Protein 4NN3 (pdb70)

Organism: Maridesulfovibrio salexigens (strain ATCC 14822 / DSM 2638 / NCIMB 8403 / VKM B-1763) (NCBI:txid526222)

CATH classification: 3.40.190.170

Radius of gyration: 18.86 Å; Cα contacts (8 Å, |Δi|>4): 611; chains: 1; bounding box: 50×40×42 Å

Solvent-accessible surface area: 12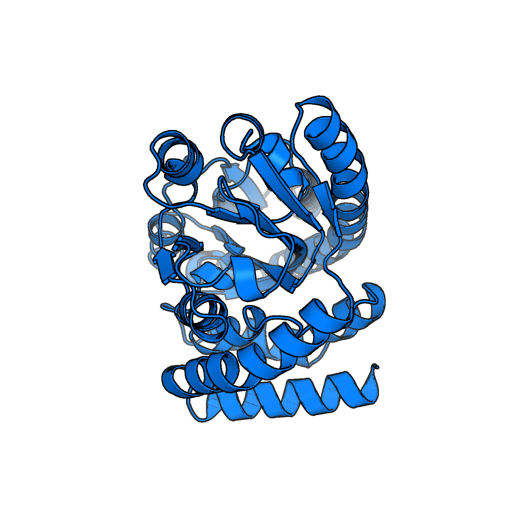920 Å² total; per-residue (Å²): 174,42,89,0,90,2,0,0,17,10,16,55,117,0,11,8,13,96,4,2,76,104,0,9,136,46,0,90,139,92,0,126,37,47,0,51,11,88,19,48,13,56,29,113,45,14,49,5,150,108,1,0,75,9,0,64,140,33,102,17,38,0,1,0,0,5,2,3,27,0,6,70,54,0,28,1,0,2,0,6,2,2,2,37,17,16,8,126,65,57,68,74,1,30,81,0,12,51,18,132,2,2,126,30,1,32,154,9,0,80,99,58,27,1,66,7,12,2,1,1,11,2,13,26,0,4,0,1,0,46,105,68,4,44,56,40,76,52,1,160,64,7,29,0,2,0,11,46,7,115,0,0,51,55,0,0,50,16,13,42,6,60,11,82,43,34,59,14,55,102,0,60,65,6,1,104,100,56,80,3,23,0,0,3,5,0,14,0,4,1,25,84,45,101,0,52,96,17,7,132,47,1,3,36,1,74,0,4,10,14,4,1,2,1,0,1,14,34,82,23,15,127,62,6,51,148,89,14,39,137,42,0,48,65,0,0,69,102,8,9,83,37,7,28,62,120,6,65,92,16,25,141,69,0,42,105,53,0,113,162,51,62,14,86,31,38,97,17,95,85,82,16,70,35,33,0,106,122,88,0,77,75,118,0,48,59,16,0,47,86,81,13,35,81,66,0,79,109,12,3,122,24,13,94,85,16,76,79,157,18,80

Nearest PDB structures (foldseek):
  4nn3-assembly1_A  TM=1.003E+00  e=1.730E-63  Maridesulfovibrio salexigens DSM 2638
  7t3e-assembly2_B  TM=8.859E-01  e=1.501E-26  Photobacterium profundum
  5ltc-assembly2_A  TM=7.907E-01  e=7.097E-27  Vibrio cholerae
  7a5c-assembly1_B  TM=8.030E-01  e=2.380E-26  Vibrio cholerae O1 biovar El Tor str. N16961
  9fvc-assembly1_A  TM=7.657E-01  e=7.964E-27  Vibrio cholerae

Foldseek 3Di:
DQEFEEEEAADCVALVNVLVVQLQVQLCVVVVNPYGYDYHYNCPVHFPVNVVVCQLVVVGFWYKAWLQQCCVLFLQSCVQFQWPLADPDVVLSVCCCVHPLVVVVQVSCPVRQKRWQHKAFQAFKWKFFQFDDQFLLRLAAFEEEDANHPLVQLLSVLSNYGYDYDTPSCVLVCLQVPVGGIYMDQLLRCQVVVVLVRTQEIEPESGGTGMITIIGRVVSLVVDDPVSNVSSSVSSVVSRVVSVVSNVVSSVVSVVVSVVSNRHYYYHDPVRNVSSNVRSNVRSLVVSCVSNPPVNVVSVVVSVVSSVVSD

Structure (mmCIF, N/CA/C/O backbone):
data_4NN3
#
_entry.id   4NN3
#
_cell.length_a   49.346
_cell.length_b   147.006
_cell.length_c   39.272
_cell.angle_alpha   90.000
_cell.angle_beta   90.000
_cell.angl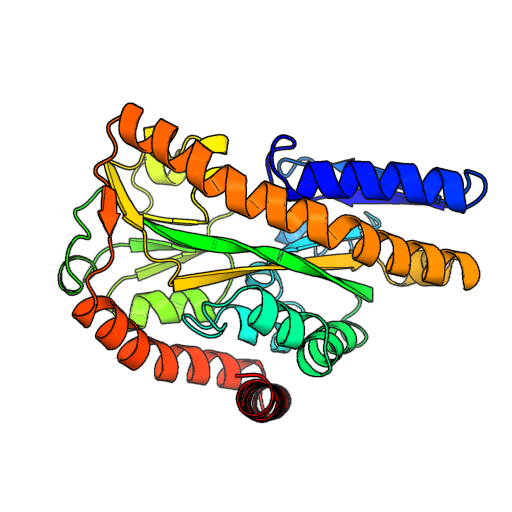e_gamma   90.000
#
_symmetry.space_group_name_H-M   'P 21 21 2'
#
loop_
_entity.id
_entity.type
_entity.pdbx_description
1 polymer 'TRAP dicarboxylate transporter, DctP subunit'
2 non-polymer 'CHLORIDE ION'
3 non-polymer 'TRIETHYLENE GLYCOL'
4 non-polymer 'OROTIC ACID'
5 water water
#
loop_
_atom_site.group_PDB
_atom_site.id
_atom_site.type_symbol
_atom_site.label_atom_id
_atom_site.label_alt_id
_atom_site.label_comp_id
_atom_site.label_asym_id
_atom_site.label_entity_id
_atom_site.label_seq_id
_atom_site.pdbx_PDB_ins_code
_atom_site.Cartn_x
_atom_site.Cartn_y
_atom_site.Cartn_z
_atom_site.occupancy
_atom_site.B_iso_or_equiv
_atom_site.auth_seq_id
_atom_site.auth_comp_id
_atom_site.auth_asym_id
_atom_site.auth_atom_id
_atom_site.pdbx_PDB_model_num
ATOM 1 N N . LYS A 1 28 ? 38.443 31.972 18.532 1.00 25.32 28 LYS A N 1
ATOM 2 C CA . LYS A 1 28 ? 39.348 30.849 18.344 1.00 19.36 28 LYS A CA 1
ATOM 3 C C . LYS A 1 28 ? 38.735 29.692 17.530 1.00 19.73 28 LYS A C 1
ATOM 4 O O . LYS A 1 28 ? 39.421 29.082 16.696 1.00 21.90 28 LYS A O 1
ATOM 22 N N . TYR A 1 29 ? 37.456 29.394 17.750 1.00 16.26 29 TYR A N 1
ATOM 23 C CA . TYR A 1 29 ? 36.783 28.350 16.978 1.00 17.08 29 TYR A CA 1
ATOM 24 C C . TYR A 1 29 ? 35.534 28.878 16.266 1.00 15.51 29 TYR A C 1
ATOM 25 O O . TYR A 1 29 ? 34.423 28.439 16.567 1.00 12.32 29 TYR A O 1
ATOM 43 N N . GLU A 1 30 ? 35.707 29.804 15.323 1.00 16.81 30 GLU A N 1
ATOM 44 C CA . GLU A 1 30 ? 34.572 30.348 14.580 1.00 15.69 30 GLU A CA 1
ATOM 45 C C . GLU A 1 30 ? 33.985 29.280 13.681 1.00 15.35 30 GLU A C 1
ATOM 46 O O . GLU A 1 30 ? 34.712 28.483 13.077 1.00 17.69 30 GLU A O 1
ATOM 58 N N . ALA A 1 31 ? 32.665 29.308 13.557 1.00 13.78 31 ALA A N 1
ATOM 59 C CA . ALA A 1 31 ? 31.955 28.437 12.633 1.00 13.21 31 ALA A CA 1
ATOM 60 C C . ALA A 1 31 ? 30.924 29.232 11.845 1.00 12.39 31 ALA A C 1
ATOM 61 O O . ALA A 1 31 ? 30.039 29.853 12.426 1.00 15.28 31 ALA A O 1
ATOM 68 N N . ARG A 1 32 ? 31.053 29.201 10.527 1.00 9.88 32 ARG A N 1
ATOM 69 C CA . ARG A 1 32 ? 30.014 29.704 9.622 1.00 9.61 32 ARG A CA 1
ATOM 70 C C . ARG A 1 32 ? 29.001 28.583 9.400 1.00 11.68 32 ARG A C 1
ATOM 71 O O . ARG A 1 32 ? 29.348 27.507 8.912 1.00 11.73 32 ARG A O 1
ATOM 92 N N . ILE A 1 33 ? 27.754 28.841 9.772 1.00 10.22 33 ILE A N 1
ATOM 93 C CA . ILE A 1 33 ? 26.691 27.859 9.653 1.00 10.92 33 ILE A CA 1
ATOM 94 C C . ILE A 1 33 ? 25.595 28.428 8.750 1.00 8.80 33 ILE A C 1
ATOM 95 O O . ILE A 1 33 ? 25.023 29.489 9.040 1.00 10.98 33 ILE A O 1
ATOM 111 N N . GLY A 1 34 ? 25.318 27.741 7.646 1.00 9.84 34 GLY A N 1
ATOM 112 C CA . GLY A 1 34 ? 24.340 28.220 6.687 1.00 9.56 34 GLY A CA 1
ATOM 113 C C . GLY A 1 34 ? 23.040 27.430 6.725 1.00 8.97 34 GLY A C 1
ATOM 114 O O . GLY A 1 34 ? 23.025 26.261 7.093 1.00 9.03 34 GLY A O 1
ATOM 118 N N . HIS A 1 35 ? 21.945 28.065 6.316 1.00 8.97 35 HIS A N 1
ATOM 119 C CA . HIS A 1 35 ? 20.698 27.339 6.115 1.00 6.68 35 HIS A CA 1
ATOM 120 C C . HIS A 1 35 ? 19.813 28.092 5.109 1.00 8.37 35 HIS A C 1
ATOM 121 O O . HIS A 1 35 ? 20.162 29.183 4.645 1.00 8.44 35 HIS A O 1
ATOM 136 N N . LEU A 1 36 ? 18.659 27.509 4.783 1.00 7.62 36 LEU A N 1
ATOM 137 C CA . LEU A 1 36 ? 17.844 27.980 3.669 1.00 7.89 36 LEU A CA 1
ATOM 138 C C . LEU A 1 36 ? 16.778 28.998 4.035 1.00 7.94 36 LEU A C 1
ATOM 139 O O . LEU A 1 36 ? 16.266 29.705 3.162 1.00 9.50 36 LEU A O 1
ATOM 155 N N . GLU A 1 37 ? 16.403 29.031 5.305 1.00 7.33 37 GLU A N 1
ATOM 156 C CA . GLU A 1 37 ? 15.158 29.700 5.708 1.00 6.52 37 GLU A CA 1
ATOM 157 C C . GLU A 1 37 ? 15.306 31.196 5.964 1.00 8.39 37 GLU A C 1
ATOM 158 O O . GLU A 1 37 ? 16.400 31.722 6.176 1.00 11.26 37 GLU A O 1
ATOM 170 N N . SER A 1 38 ? 14.179 31.895 5.959 1.00 6.77 38 SER A N 1
ATOM 171 C CA . SER A 1 38 ? 14.122 33.269 6.403 1.00 9.38 38 SER A CA 1
ATOM 172 C C . SER A 1 38 ? 14.636 33.379 7.837 1.00 10.61 38 SER A C 1
ATOM 173 O O . SER A 1 38 ? 14.360 32.497 8.658 1.00 8.71 38 SER A O 1
ATOM 181 N N . PRO A 1 39 ? 15.361 34.454 8.163 1.00 11.18 39 PRO A N 1
ATOM 182 C CA . PRO A 1 39 ? 15.842 34.638 9.538 1.00 10.95 39 PRO A CA 1
ATOM 183 C C . PRO A 1 39 ? 14.718 34.901 10.540 1.00 12.15 39 PRO A C 1
ATOM 184 O O . PRO A 1 39 ? 14.975 34.832 11.741 1.00 15.40 39 PRO A O 1
ATOM 195 N N . LEU A 1 40 ? 13.507 35.169 10.059 1.00 8.92 40 LEU A N 1
ATOM 196 C CA . LEU A 1 40 ? 12.391 35.437 10.948 1.00 11.37 40 LEU A CA 1
ATOM 197 C C . LEU A 1 40 ? 11.826 34.157 11.548 1.00 13.18 40 LEU A C 1
ATOM 198 O O . LEU A 1 40 ? 11.029 34.210 12.491 1.00 14.36 40 LEU A O 1
ATOM 214 N N . GLN A 1 41 ? 12.163 33.007 10.981 1.00 10.41 41 GLN A N 1
ATOM 215 C CA . GLN A 1 41 ? 11.476 31.784 11.372 1.00 11.56 41 GLN A CA 1
ATOM 216 C C . GLN A 1 41 ? 12.143 31.133 12.580 1.00 7.14 41 GLN A C 1
ATOM 217 O O . GLN A 1 41 ? 13.241 31.516 12.991 1.00 8.67 41 GLN A O 1
ATOM 231 N N . PRO A 1 42 ? 11.466 30.158 13.185 1.00 7.51 42 PRO A N 1
ATOM 232 C CA . PRO A 1 42 ? 11.937 29.664 14.488 1.00 8.16 42 PRO A CA 1
ATOM 233 C C . PRO A 1 42 ? 13.303 28.963 14.456 1.00 7.32 42 PRO A C 1
ATOM 234 O O . PRO A 1 42 ? 14.038 29.113 15.432 1.00 8.37 42 PRO A O 1
ATOM 245 N N . ARG A 1 43 ? 13.651 28.244 13.397 1.00 6.42 43 ARG A N 1
ATOM 246 C CA . ARG A 1 43 ? 14.970 27.629 13.324 1.00 7.29 43 ARG A CA 1
ATOM 247 C C . ARG A 1 43 ? 16.059 28.692 13.497 1.00 7.26 43 ARG A C 1
ATOM 248 O O . ARG A 1 43 ? 16.905 28.570 14.369 1.00 7.87 43 ARG A O 1
ATOM 269 N N . HIS A 1 44 ? 15.999 29.746 12.711 1.00 7.08 44 HIS A N 1
ATOM 270 C CA . HIS A 1 44 ? 17.045 30.755 12.754 1.00 7.63 44 HIS A CA 1
ATOM 271 C C . HIS A 1 44 ? 17.124 31.442 14.111 1.00 8.35 44 HIS A C 1
ATOM 272 O O . HIS A 1 44 ? 18.212 31.675 14.653 1.00 7.92 44 HIS A O 1
ATOM 287 N N . GLN A 1 45 ? 15.980 31.777 14.671 1.00 9.73 45 GLN A N 1
ATOM 288 C CA . GLN A 1 45 ? 15.921 32.401 15.981 1.00 10.63 45 GLN A CA 1
ATOM 289 C C . GLN A 1 45 ? 16.569 31.489 17.025 1.00 7.99 45 GLN A C 1
ATOM 290 O O . GLN A 1 45 ? 17.319 31.957 17.891 1.00 8.74 45 GLN A O 1
ATOM 304 N N . GLY A 1 46 ? 16.284 30.194 16.936 1.00 7.20 46 GLY A N 1
ATOM 305 C CA . GLY A 1 46 ? 16.856 29.217 17.835 1.00 8.02 46 GLY A CA 1
ATOM 306 C C . GLY A 1 46 ? 18.365 29.127 17.649 1.00 8.06 46 GLY A C 1
ATOM 307 O O . GLY A 1 46 ? 19.097 29.042 18.618 1.00 8.82 46 GLY A O 1
ATOM 311 N N . LEU A 1 47 ? 18.849 29.143 16.409 1.00 7.74 47 LEU A N 1
ATOM 312 C CA . LEU A 1 47 ? 20.284 29.102 16.137 1.00 8.41 47 LEU A CA 1
ATOM 313 C C . LEU A 1 47 ? 21.009 30.336 16.679 1.00 9.97 47 LEU A C 1
ATOM 314 O O . LEU A 1 47 ? 22.131 30.230 17.189 1.00 11.93 47 LEU A O 1
ATOM 330 N N . GLU A 1 48 ? 20.369 31.501 16.602 1.00 9.01 48 GLU A N 1
ATOM 331 C CA . GLU A 1 48 ? 20.916 32.716 17.187 1.00 10.70 48 GLU A CA 1
ATOM 332 C C . GLU A 1 48 ? 21.045 32.575 18.705 1.00 11.20 48 GLU A C 1
ATOM 333 O O . GLU A 1 48 ? 22.048 32.989 19.302 1.00 14.44 48 GLU A O 1
ATOM 345 N N . LYS A 1 49 ? 20.034 31.985 19.333 1.00 10.54 49 LYS A N 1
ATOM 346 C CA . LYS A 1 49 ? 20.054 31.761 20.784 1.00 12.31 49 LYS A CA 1
ATOM 347 C C . LYS A 1 49 ? 21.137 30.755 21.174 1.00 8.39 49 LYS A C 1
ATOM 348 O O . LYS A 1 49 ? 21.941 30.989 22.111 1.00 9.44 49 LYS A O 1
ATOM 367 N N . VAL A 1 50 ? 21.202 29.654 20.448 1.00 8.20 50 VAL A N 1
ATOM 368 C CA . VAL A 1 50 ? 22.319 28.707 20.603 1.00 12.50 50 VAL A CA 1
ATOM 369 C C . VAL A 1 50 ? 23.672 29.415 20.493 1.00 10.03 50 VAL A C 1
ATOM 370 O O . VAL A 1 50 ? 24.547 29.233 21.343 1.00 11.67 50 VAL A O 1
ATOM 383 N N . ALA A 1 51 ? 23.861 30.222 19.452 1.00 11.38 51 ALA A N 1
ATOM 384 C CA . ALA A 1 51 ? 25.150 30.889 19.247 1.00 14.47 51 ALA A CA 1
ATOM 385 C C . ALA A 1 51 ? 25.563 31.742 20.448 1.00 13.44 51 ALA A C 1
ATOM 386 O O . ALA A 1 51 ? 26.719 31.738 20.905 1.00 12.59 51 ALA A O 1
ATOM 393 N N . LYS A 1 52 ? 24.608 32.485 20.967 1.00 9.69 52 LYS A N 1
ATOM 394 C CA . LYS A 1 52 ? 24.869 33.390 22.058 1.00 13.38 52 LYS A CA 1
ATOM 395 C C . LYS A 1 52 ? 25.277 32.597 23.298 1.00 13.50 52 LYS A C 1
ATOM 396 O O . LYS A 1 52 ? 26.280 32.920 23.964 1.00 12.81 52 LYS A O 1
ATOM 415 N N . LEU A 1 53 ? 24.521 31.544 23.607 1.00 9.19 53 LEU A N 1
ATOM 416 C CA . LEU A 1 53 ? 24.791 30.752 24.799 1.00 11.04 53 LEU A CA 1
ATOM 417 C C . LEU A 1 53 ? 26.109 29.989 24.687 1.00 11.03 53 LEU A C 1
ATOM 418 O O . LEU A 1 53 ? 26.852 29.908 25.661 1.00 10.52 53 LEU A O 1
ATOM 434 N N . VAL A 1 54 ? 26.405 29.449 23.504 1.00 10.78 54 VAL A N 1
ATOM 435 C CA . VAL A 1 54 ? 27.648 28.724 23.300 1.00 11.56 54 VAL A CA 1
ATOM 436 C C . VAL A 1 54 ? 28.830 29.683 23.487 1.00 14.29 54 VAL A C 1
ATOM 437 O O . VAL A 1 54 ? 29.817 29.334 24.121 1.00 13.18 54 VAL A O 1
ATOM 450 N N . LYS A 1 55 ? 28.731 30.897 22.954 1.00 12.16 55 LYS A N 1
ATOM 451 C CA . LYS A 1 55 ? 29.850 31.822 23.059 1.00 14.34 55 LYS A CA 1
ATOM 452 C C . LYS A 1 55 ? 30.126 32.123 24.534 1.00 12.73 55 LYS A C 1
ATOM 453 O O . LYS A 1 55 ? 31.293 32.109 24.978 1.00 13.89 55 LYS A O 1
ATOM 472 N N . GLU A 1 56 ? 29.075 32.369 25.308 1.00 12.59 56 GLU A N 1
ATOM 473 C CA . GLU A 1 56 ? 29.250 32.654 26.733 1.00 13.44 56 GLU A CA 1
ATOM 474 C C . GLU A 1 56 ? 29.813 31.456 27.497 1.00 11.59 56 GLU A C 1
ATOM 475 O O . GLU A 1 56 ? 30.716 31.611 28.335 1.00 15.12 56 GLU A O 1
ATOM 487 N N . ARG A 1 57 ? 29.312 30.255 27.197 1.00 10.87 57 ARG A N 1
ATOM 488 C CA . ARG A 1 57 ? 29.669 29.054 27.958 1.00 10.80 57 ARG A CA 1
ATOM 489 C C . ARG A 1 57 ? 31.038 28.492 27.617 1.00 13.27 57 ARG A C 1
ATOM 490 O O . ARG A 1 57 ? 31.560 27.657 28.368 1.00 15.87 57 ARG A O 1
ATOM 511 N N . THR A 1 58 ? 31.650 28.986 26.542 1.00 11.13 58 THR A N 1
ATOM 512 C CA . THR A 1 58 ? 32.967 28.524 26.113 1.00 13.44 58 THR A CA 1
ATOM 513 C C . THR A 1 58 ? 34.010 29.642 26.212 1.00 14.11 58 THR A C 1
ATOM 514 O O . THR A 1 58 ? 34.992 29.666 25.460 1.00 13.75 58 THR A O 1
ATOM 525 N N . ASN A 1 59 ? 33.831 30.548 27.171 1.00 15.45 59 ASN A N 1
ATOM 526 C CA . ASN A 1 59 ? 34.836 31.574 27.444 1.00 13.62 59 ASN A CA 1
ATOM 527 C C . ASN A 1 59 ? 35.085 32.446 26.226 1.00 19.43 59 ASN A C 1
ATOM 528 O O . ASN A 1 59 ? 36.172 32.975 26.038 1.00 18.95 59 ASN A O 1
ATOM 539 N N . GLY A 1 60 ? 34.054 32.591 25.410 1.00 15.84 60 GLY A N 1
ATOM 540 C CA . GLY A 1 60 ? 34.113 33.394 24.202 1.00 18.76 60 GLY A CA 1
ATOM 541 C C . GLY A 1 60 ? 34.810 32.745 23.027 1.00 21.97 60 GLY A C 1
ATOM 542 O O . GLY A 1 60 ? 34.918 33.349 21.958 1.00 22.08 60 GLY A O 1
ATOM 546 N N . GLU A 1 61 ? 35.284 31.518 23.202 1.00 17.01 61 GLU A N 1
ATOM 547 C CA . GLU A 1 61 ? 36.114 30.894 22.178 1.00 17.27 61 GLU A CA 1
ATOM 548 C C . GLU A 1 61 ? 35.362 30.285 20.996 1.00 15.60 61 GLU A C 1
ATOM 549 O O . GLU A 1 61 ? 35.869 30.326 19.869 1.00 18.01 61 GLU A O 1
ATOM 561 N N . VAL A 1 62 ? 34.165 29.739 21.219 1.00 14.50 62 VAL A N 1
ATOM 562 C CA . VAL A 1 62 ? 33.350 29.173 20.133 1.00 11.94 62 VAL A CA 1
ATOM 563 C C . VAL A 1 62 ? 32.328 30.197 19.676 1.00 13.24 62 VAL A C 1
ATOM 564 O O . VAL A 1 62 ? 31.444 30.579 20.440 1.00 14.05 62 VAL A O 1
ATOM 577 N N . GLU A 1 63 ? 32.440 30.615 18.419 1.00 14.89 63 GLU A N 1
ATOM 578 C CA . GLU A 1 63 ? 31.602 31.687 17.895 1.00 15.60 63 GLU A CA 1
ATOM 579 C C . GLU A 1 63 ? 30.884 31.232 16.630 1.00 13.19 63 GLU A C 1
ATOM 580 O O . GLU A 1 63 ? 31.514 31.111 15.574 1.00 16.38 63 GLU A O 1
ATOM 592 N N . PHE A 1 64 ? 29.575 31.018 16.713 1.00 11.69 64 PHE A N 1
ATOM 593 C CA . PHE A 1 64 ? 28.799 30.600 15.566 1.00 10.85 64 PHE A CA 1
ATOM 594 C C . PHE A 1 64 ? 28.282 31.857 14.874 1.00 11.70 64 PHE A C 1
ATOM 595 O O . PHE A 1 64 ? 27.788 32.777 15.532 1.00 16.30 64 PHE A O 1
ATOM 612 N N . LYS A 1 65 ? 28.402 31.896 13.550 1.00 11.81 65 LYS A N 1
ATOM 613 C CA . LYS A 1 65 ? 27.804 32.942 12.733 1.00 12.35 65 LYS A CA 1
ATOM 614 C C . LYS A 1 65 ? 26.800 32.256 11.801 1.00 12.86 65 LYS A C 1
ATOM 615 O O . LYS A 1 65 ? 27.128 31.321 11.071 1.00 11.81 65 LYS A O 1
ATOM 634 N N . ILE A 1 66 ? 25.560 32.725 11.836 1.00 11.02 66 ILE A N 1
ATOM 635 C CA . ILE A 1 66 ? 24.469 32.051 11.135 1.00 9.56 66 ILE A CA 1
ATOM 636 C C . ILE A 1 66 ? 24.067 32.811 9.862 1.00 11.88 66 ILE A C 1
ATOM 637 O O . ILE A 1 66 ? 23.773 34.014 9.905 1.00 15.52 66 ILE A O 1
ATOM 653 N N . PHE A 1 67 ? 24.034 32.093 8.740 1.00 11.63 67 PHE A N 1
ATOM 654 C CA . PHE A 1 67 ? 23.740 32.687 7.431 1.00 12.40 67 PHE A CA 1
ATOM 655 C C . PHE A 1 67 ? 22.481 32.069 6.866 1.00 9.44 67 PHE A C 1
ATOM 656 O O . PHE A 1 67 ? 22.487 30.917 6.445 1.00 10.13 67 PHE A O 1
ATOM 673 N N . PRO A 1 68 ? 21.379 32.833 6.891 1.00 12.14 68 PRO A N 1
ATOM 674 C CA . PRO A 1 68 ? 20.080 32.316 6.447 1.00 9.97 68 PRO A CA 1
ATOM 675 C C . PRO A 1 68 ? 19.881 32.452 4.936 1.00 10.46 68 PRO A C 1
ATOM 676 O O . PRO A 1 68 ? 20.791 32.869 4.220 1.00 11.29 68 PRO A O 1
ATOM 687 N N . SER A 1 69 ? 18.689 32.116 4.456 1.00 9.14 69 SER A N 1
ATOM 688 C CA . SER A 1 69 ? 18.209 32.563 3.153 1.00 12.38 69 SER A CA 1
ATOM 689 C C . SER A 1 69 ? 19.053 32.105 1.953 1.00 11.54 69 SER A C 1
ATOM 690 O O . SER A 1 69 ? 19.137 32.815 0.954 1.00 14.00 69 SER A O 1
ATOM 698 N N . SER A 1 70 ? 19.701 30.938 2.052 1.00 10.27 70 SER A N 1
ATOM 699 C CA . SER A 1 70 ? 20.549 30.435 0.974 1.00 9.42 70 SER A CA 1
ATOM 700 C C . SER A 1 70 ? 21.698 31.392 0.643 1.00 12.50 70 SER A C 1
ATOM 701 O O . SER A 1 70 ? 22.263 31.337 -0.456 1.00 14.92 70 SER A O 1
ATOM 709 N N . GLN A 1 71 ? 22.054 32.271 1.577 1.00 10.82 71 GLN A N 1
ATOM 710 C CA . GLN A 1 71 ? 23.150 33.214 1.346 1.00 12.83 71 GLN A CA 1
ATOM 711 C C . GLN A 1 71 ? 24.439 32.492 0.959 1.00 12.15 71 GLN A C 1
ATOM 712 O O . GLN A 1 71 ? 25.185 32.990 0.113 1.00 16.58 71 GLN A O 1
ATOM 726 N N . LEU A 1 72 ? 24.713 31.343 1.572 1.00 10.56 72 LEU A N 1
ATOM 727 C CA . LEU A 1 72 ? 25.939 30.586 1.306 1.00 13.58 72 LEU A CA 1
ATOM 728 C C . LEU A 1 72 ? 25.781 29.554 0.203 1.00 15.53 72 LEU A C 1
ATOM 729 O O . LEU A 1 72 ? 26.706 28.808 -0.086 1.00 21.23 72 LEU A O 1
ATOM 745 N N . GLY A 1 73 ? 24.609 29.495 -0.415 1.00 13.05 73 GLY A N 1
ATOM 746 C CA . GLY A 1 73 ? 24.380 28.513 -1.450 1.00 13.72 73 GLY A CA 1
ATOM 747 C C . GLY A 1 73 ? 23.033 27.848 -1.265 1.00 9.77 73 GLY A C 1
ATOM 748 O O . GLY A 1 73 ? 22.370 28.017 -0.231 1.00 11.38 73 GLY A O 1
ATOM 752 N N . ASN A 1 74 ? 22.609 27.109 -2.287 1.00 11.47 74 ASN A N 1
ATOM 753 C CA . ASN A 1 74 ? 21.462 26.228 -2.133 1.00 9.29 74 ASN A CA 1
ATOM 754 C C . ASN A 1 74 ? 21.859 25.057 -1.232 1.00 10.77 74 ASN A C 1
ATOM 755 O O . ASN A 1 74 ? 23.004 24.971 -0.790 1.00 10.78 74 ASN A O 1
ATOM 766 N N . GLN A 1 75 ? 20.932 24.171 -0.904 1.00 10.29 75 GLN A N 1
ATOM 767 C CA . GLN A 1 75 ? 21.240 23.205 0.139 1.00 8.54 75 GLN A CA 1
ATOM 768 C C . GLN A 1 75 ? 22.261 22.209 -0.325 1.00 9.42 75 GLN A C 1
ATOM 769 O O . GLN A 1 75 ? 23.080 21.772 0.485 1.00 10.37 75 GLN A O 1
ATOM 783 N N . ARG A 1 76 ? 22.271 21.862 -1.608 1.00 12.06 76 ARG A N 1
ATOM 784 C CA . ARG A 1 76 ? 23.278 20.933 -2.100 1.00 11.40 76 ARG A CA 1
ATOM 785 C C . ARG A 1 76 ? 24.656 21.562 -1.978 1.00 12.64 76 ARG A C 1
ATOM 786 O O . ARG A 1 76 ? 25.591 20.925 -1.522 1.00 11.57 76 ARG A O 1
ATOM 807 N N . GLN A 1 77 ? 24.754 22.826 -2.344 1.00 11.51 77 GLN A N 1
ATOM 808 C CA . GLN A 1 77 ? 26.016 23.559 -2.234 1.00 12.62 77 GLN A CA 1
ATOM 809 C C . GLN A 1 77 ? 26.463 23.681 -0.771 1.00 11.99 77 GLN A C 1
ATOM 810 O O . GLN A 1 77 ? 27.632 23.531 -0.438 1.00 12.10 77 GLN A O 1
ATOM 824 N N . MET A 1 78 ? 25.551 23.953 0.145 1.00 9.46 78 MET A N 1
ATOM 825 C CA . MET A 1 78 ? 25.946 24.049 1.545 1.00 8.43 78 MET A CA 1
ATOM 826 C C . MET A 1 78 ? 26.371 22.681 2.086 1.00 11.79 78 MET A C 1
ATOM 827 O O . MET A 1 78 ? 27.360 22.585 2.826 1.00 11.11 78 MET A O 1
ATOM 841 N N . ASN A 1 79 ? 25.636 21.629 1.759 1.00 10.92 79 ASN A N 1
ATOM 842 C CA . ASN A 1 79 ? 25.980 20.276 2.184 1.00 8.88 79 ASN A CA 1
ATOM 843 C C . ASN A 1 79 ? 27.392 19.884 1.697 1.00 11.04 79 ASN A C 1
ATOM 844 O O . ASN A 1 79 ? 28.195 19.345 2.471 1.00 10.12 79 ASN A O 1
ATOM 855 N N A GLU A 1 80 ? 27.711 20.161 0.436 0.51 12.43 80 GLU A N 1
ATOM 856 N N B GLU A 1 80 ? 27.681 20.157 0.422 0.49 12.37 80 GLU A N 1
ATOM 857 C CA A GLU A 1 80 ? 29.047 19.860 -0.071 0.51 12.82 80 GLU A CA 1
ATOM 858 C CA B GLU A 1 80 ? 29.007 19.910 -0.141 0.49 12.63 80 GLU A CA 1
ATOM 859 C C A GLU A 1 80 ? 30.076 20.764 0.603 0.51 14.90 80 GLU A C 1
ATOM 860 C C B GLU A 1 80 ? 30.045 20.756 0.594 0.49 14.32 80 GLU A C 1
ATOM 861 O O A GLU A 1 80 ? 31.224 20.359 0.852 0.51 14.09 80 GLU A O 1
ATOM 862 O O B GLU A 1 80 ? 31.165 20.304 0.873 0.49 15.41 80 GLU A O 1
ATOM 885 N N . GLY A 1 81 ? 29.668 21.994 0.891 1.00 11.57 81 GLY A N 1
ATOM 886 C CA . GLY A 1 81 ? 30.550 22.930 1.569 1.00 10.39 81 GLY A CA 1
ATOM 887 C C . GLY A 1 81 ? 30.908 22.452 2.965 1.00 10.11 81 GLY A C 1
ATOM 888 O O . GLY A 1 81 ? 32.075 22.581 3.375 1.00 12.16 81 GLY A O 1
ATOM 893 N N . VAL A 1 82 ? 29.951 21.872 3.680 1.00 13.34 82 VAL A N 1
ATOM 894 C CA . VAL A 1 82 ? 30.226 21.347 5.017 1.00 12.30 82 VAL A CA 1
ATOM 895 C C . VAL A 1 82 ? 31.105 20.096 4.908 1.00 10.81 82 VAL A C 1
ATOM 896 O O . VAL A 1 82 ? 32.061 19.924 5.682 1.00 12.88 82 VAL A O 1
ATOM 909 N N . GLN A 1 83 ? 30.806 19.224 3.948 1.00 10.61 83 GLN A N 1
ATOM 910 C CA . GLN A 1 83 ? 31.630 18.020 3.777 1.00 16.33 83 GLN A CA 1
ATOM 911 C C . GLN A 1 83 ? 33.078 18.387 3.472 1.00 14.49 83 GLN A C 1
ATOM 912 O O . GLN A 1 83 ? 33.996 17.831 4.063 1.00 12.99 83 GLN A O 1
ATOM 926 N N . PHE A 1 84 ? 33.277 19.335 2.562 1.00 12.37 84 PHE A N 1
ATOM 927 C CA . PHE A 1 84 ? 34.618 19.767 2.168 1.00 13.26 84 PHE A CA 1
ATOM 928 C C . PHE A 1 84 ? 35.288 20.671 3.196 1.00 13.14 84 PHE A C 1
ATOM 929 O O . PHE A 1 84 ? 36.514 20.769 3.247 1.00 16.74 84 PHE A O 1
ATOM 946 N N . GLY A 1 85 ? 34.486 21.379 3.976 1.00 13.64 85 GLY A N 1
ATOM 947 C CA . GLY A 1 85 ? 35.021 22.284 4.964 1.00 10.01 85 GLY A CA 1
ATOM 948 C C . GLY A 1 85 ? 35.229 23.714 4.510 1.00 10.99 85 GLY A C 1
ATOM 949 O O . GLY A 1 85 ? 35.946 24.478 5.162 1.00 12.53 85 GLY A O 1
ATOM 953 N N . THR A 1 86 ? 34.589 24.099 3.409 1.00 14.75 86 THR A N 1
ATOM 954 C CA . THR A 1 86 ? 34.559 25.503 3.019 1.00 16.69 86 THR A CA 1
ATOM 955 C C . THR A 1 86 ? 33.631 26.310 3.944 1.00 11.69 86 THR A C 1
ATOM 956 O O . THR A 1 86 ? 33.779 27.531 4.084 1.00 16.01 86 THR A O 1
ATOM 967 N N . ILE A 1 87 ? 32.676 25.618 4.574 1.00 11.45 87 ILE A N 1
ATOM 968 C CA . ILE A 1 87 ? 31.888 26.189 5.658 1.00 13.33 87 ILE A CA 1
ATOM 969 C C . ILE A 1 87 ? 31.873 25.170 6.789 1.00 11.16 87 ILE A C 1
ATOM 970 O O . ILE A 1 87 ? 32.165 23.997 6.568 1.00 16.53 87 ILE A O 1
ATOM 986 N N . GLU A 1 88 ? 31.614 25.614 8.012 1.00 8.88 88 GLU A N 1
ATOM 987 C CA . GLU A 1 88 ? 31.782 24.726 9.144 1.00 8.53 88 GLU A CA 1
ATOM 988 C C . GLU A 1 88 ? 30.520 23.932 9.487 1.00 8.26 88 GLU A C 1
ATOM 989 O O . GLU A 1 88 ? 30.606 22.874 10.102 1.00 8.75 88 GLU A O 1
ATOM 1001 N N . GLY A 1 89 ? 29.356 24.432 9.089 1.00 7.71 89 GLY A N 1
ATOM 1002 C CA . GLY A 1 89 ? 28.136 23.733 9.434 1.00 9.03 89 GLY A CA 1
ATOM 1003 C C . GLY A 1 89 ? 26.918 24.131 8.619 1.00 7.09 89 GLY A C 1
ATOM 1004 O O . GLY A 1 89 ? 26.913 25.162 7.950 1.00 7.23 89 GLY A O 1
ATOM 1008 N N . THR A 1 90 ? 25.874 23.300 8.692 1.00 9.32 90 THR A N 1
ATOM 1009 C CA . THR A 1 90 ? 24.598 23.626 8.107 1.00 11.89 90 THR A CA 1
ATOM 1010 C C . THR A 1 90 ? 23.513 22.994 8.960 1.00 9.58 90 THR A C 1
ATOM 1011 O O . THR A 1 90 ? 23.735 21.994 9.649 1.00 10.13 90 THR A O 1
ATOM 1022 N N . VAL A 1 91 ? 22.341 23.611 8.931 1.00 6.29 91 VAL A N 1
ATOM 1023 C CA . VAL A 1 91 ? 21.135 22.973 9.459 1.00 6.30 91 VAL A CA 1
ATOM 1024 C C . VAL A 1 91 ? 20.256 22.696 8.272 1.00 6.21 91 VAL A C 1
ATOM 1025 O O . VAL A 1 91 ? 19.703 23.628 7.681 1.00 9.20 91 VAL A O 1
ATOM 1038 N N . SER A 1 92 ? 20.158 21.416 7.904 1.00 7.80 92 SER A N 1
ATOM 1039 C CA . SER A 1 92 ? 19.443 20.969 6.704 1.00 7.37 92 SER A CA 1
ATOM 1040 C C . SER A 1 92 ? 18.228 20.121 7.062 1.00 8.64 92 SER A C 1
ATOM 1041 O O . SER A 1 92 ? 18.280 19.282 7.963 1.00 7.36 92 SER A O 1
ATOM 1049 N N . ALA A 1 93 ? 17.152 20.299 6.316 1.00 6.39 93 ALA A N 1
ATOM 1050 C CA . ALA A 1 93 ? 16.082 19.337 6.375 1.00 6.72 93 ALA A CA 1
ATOM 1051 C C . ALA A 1 93 ? 16.620 17.977 5.924 1.00 7.58 93 ALA A C 1
ATOM 1052 O O . ALA A 1 93 ? 17.471 17.871 5.035 1.00 7.68 93 ALA A O 1
ATOM 1059 N N . ALA A 1 94 ? 16.094 16.925 6.524 1.00 5.63 94 ALA A N 1
ATOM 1060 C CA . ALA A 1 94 ? 16.459 15.555 6.156 1.00 6.46 94 ALA A CA 1
ATOM 1061 C C . ALA A 1 94 ? 16.194 15.259 4.676 1.00 5.90 94 ALA A C 1
ATOM 1062 O O . ALA A 1 94 ? 16.887 14.440 4.051 1.00 6.67 94 ALA A O 1
ATOM 1069 N N . ALA A 1 95 ? 15.200 15.936 4.109 1.00 7.29 95 ALA A N 1
ATOM 1070 C CA . ALA A 1 95 ? 14.787 15.707 2.726 1.00 7.98 95 ALA A CA 1
ATOM 1071 C C . ALA A 1 95 ? 15.870 16.035 1.702 1.00 6.76 95 ALA A C 1
ATOM 1072 O O . ALA A 1 95 ? 15.780 15.564 0.577 1.00 8.66 95 ALA A O 1
ATOM 1079 N N . PHE A 1 96 ? 16.863 16.833 2.074 1.00 6.32 96 PHE A N 1
ATOM 1080 C CA . PHE A 1 96 ? 17.966 17.148 1.173 1.00 6.48 96 PHE A CA 1
ATOM 1081 C C . PHE A 1 96 ? 19.196 16.262 1.394 1.00 8.20 96 PHE A C 1
ATOM 1082 O O . PHE A 1 96 ? 20.192 16.418 0.686 1.00 8.53 96 PHE A O 1
ATOM 1099 N N . LEU A 1 97 ? 19.149 15.348 2.365 1.00 6.48 97 LEU A N 1
ATOM 1100 C CA . LEU A 1 97 ? 20.370 14.664 2.821 1.00 6.73 97 LEU A CA 1
ATOM 1101 C C . LEU A 1 97 ? 20.466 13.226 2.338 1.00 9.43 97 LEU A C 1
ATOM 1102 O O . LEU A 1 97 ? 21.414 12.528 2.640 1.00 8.47 97 LEU A O 1
ATOM 1118 N N . GLY A 1 98 ? 19.500 12.763 1.557 1.00 8.13 98 GLY A N 1
ATOM 1119 C CA . GLY A 1 98 ? 19.485 11.373 1.156 1.00 11.09 98 GLY A CA 1
ATOM 1120 C C . GLY A 1 98 ? 20.521 10.972 0.124 1.00 12.44 98 GLY A C 1
ATOM 1121 O O . GLY A 1 98 ? 20.815 9.785 -0.012 1.00 15.33 98 GLY A O 1
ATOM 1125 N N . GLY A 1 99 ? 21.061 11.924 -0.629 1.00 10.36 99 GLY A N 1
ATOM 1126 C CA . GLY A 1 99 ? 22.190 11.624 -1.497 1.00 11.80 99 GLY A CA 1
ATOM 1127 C C . GLY A 1 99 ? 23.453 11.299 -0.709 1.00 16.11 99 GLY A C 1
ATOM 1128 O O . GLY A 1 99 ? 24.124 10.290 -0.960 1.00 17.77 99 GLY A O 1
ATOM 1132 N N . PHE A 1 100 ? 23.769 12.151 0.258 1.00 10.84 100 PHE A N 1
ATOM 1133 C CA . PHE A 1 100 ? 24.923 11.927 1.136 1.00 10.96 100 PHE A CA 1
ATOM 1134 C C . PHE A 1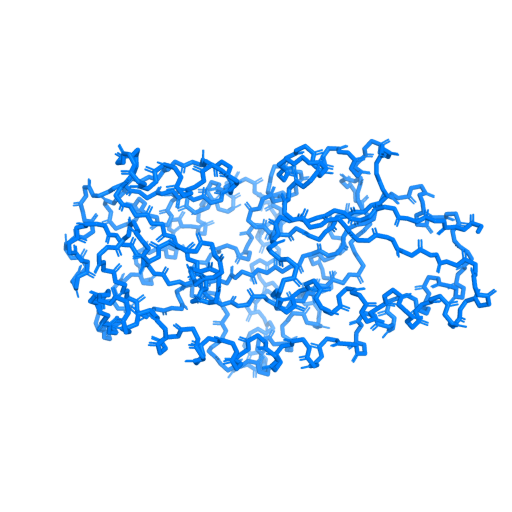 100 ? 24.671 10.789 2.123 1.00 14.82 100 PHE A C 1
ATOM 1135 O O . PHE A 1 100 ? 25.613 10.112 2.534 1.00 15.36 100 PHE A O 1
ATOM 1152 N N . ASN A 1 101 ? 23.413 10.579 2.507 1.00 10.05 101 ASN A N 1
ATOM 1153 C CA . ASN A 1 101 ? 23.071 9.621 3.560 1.00 8.86 101 ASN A CA 1
ATOM 1154 C C . ASN A 1 101 ? 21.675 9.054 3.324 1.00 7.81 101 ASN A C 1
ATOM 1155 O O . ASN A 1 101 ? 20.690 9.541 3.908 1.00 8.47 101 ASN A O 1
ATOM 1166 N N . PRO A 1 102 ? 21.577 7.996 2.517 1.00 8.25 102 PRO A N 1
ATOM 1167 C CA . PRO A 1 102 ? 20.262 7.413 2.226 1.00 8.00 102 PRO A CA 1
ATOM 1168 C C . PRO A 1 102 ? 19.501 6.963 3.460 1.00 7.84 102 PRO A C 1
ATOM 1169 O O . PRO A 1 102 ? 18.264 6.910 3.414 1.00 10.99 102 PRO A O 1
ATOM 1180 N N . VAL A 1 103 ? 20.192 6.640 4.551 1.00 8.50 103 VAL A N 1
ATOM 1181 C CA . VAL A 1 103 ? 19.515 6.145 5.747 1.00 9.12 103 VAL A CA 1
ATOM 1182 C C . VAL A 1 103 ? 18.558 7.168 6.353 1.00 8.61 103 VAL A C 1
ATOM 1183 O O . VAL A 1 103 ? 17.520 6.784 6.910 1.00 8.72 103 VAL A O 1
ATOM 1196 N N . VAL A 1 104 ? 18.906 8.452 6.289 1.00 7.73 104 VAL A N 1
ATOM 1197 C CA . VAL A 1 104 ? 18.123 9.468 6.984 1.00 7.17 104 VAL A CA 1
ATOM 1198 C C . VAL A 1 104 ? 16.804 9.767 6.239 1.00 7.55 104 VAL A C 1
ATOM 1199 O O . VAL A 1 104 ? 15.913 10.403 6.801 1.00 8.40 104 VAL A O 1
ATOM 1212 N N . SER A 1 105 ? 16.675 9.278 5.005 1.00 7.22 105 SER A N 1
ATOM 1213 C CA . SER A 1 105 ? 15.498 9.565 4.185 1.00 7.70 105 SER A CA 1
ATOM 1214 C C . SER A 1 105 ? 14.250 8.910 4.730 1.00 10.44 105 SER A C 1
ATOM 1215 O O . SER A 1 105 ? 13.166 9.196 4.257 1.00 8.77 105 SER A O 1
ATOM 1223 N N . ILE A 1 106 ? 14.380 8.032 5.715 1.00 8.94 106 ILE A N 1
ATOM 1224 C CA . ILE A 1 106 ? 13.228 7.466 6.403 1.00 8.23 106 ILE A CA 1
ATOM 1225 C C . ILE A 1 106 ? 12.319 8.597 6.898 1.00 7.37 106 ILE A C 1
ATOM 1226 O O . ILE A 1 106 ? 11.088 8.467 6.884 1.00 7.15 106 ILE A O 1
ATOM 1242 N N . MET A 1 107 ? 12.906 9.739 7.230 1.00 7.95 107 MET A N 1
ATOM 1243 C CA . MET A 1 107 ? 12.155 10.836 7.817 1.00 6.34 107 MET A CA 1
ATOM 1244 C C . MET A 1 107 ? 11.245 11.541 6.801 1.00 6.74 107 MET A C 1
ATOM 1245 O O . MET A 1 107 ? 10.427 12.386 7.173 1.00 7.45 107 MET A O 1
ATOM 1259 N N . ASP A 1 108 ? 11.435 11.214 5.534 1.00 7.71 108 ASP A N 1
ATOM 1260 C CA . ASP A 1 108 ? 10.598 11.752 4.462 1.00 6.26 108 ASP A CA 1
ATOM 1261 C C . ASP A 1 108 ? 9.315 10.958 4.247 1.00 6.80 108 ASP A C 1
ATOM 1262 O O . ASP A 1 108 ? 8.416 11.415 3.544 1.00 7.83 108 ASP A O 1
ATOM 1271 N N . ILE A 1 109 ? 9.248 9.751 4.785 1.00 7.17 109 ILE A N 1
ATOM 1272 C CA . ILE A 1 109 ? 8.068 8.909 4.591 1.00 8.68 109 ILE A CA 1
ATOM 1273 C C . ILE A 1 109 ? 6.851 9.624 5.181 1.00 7.83 109 ILE A C 1
ATOM 1274 O O . ILE A 1 109 ? 6.858 10.024 6.344 1.00 9.08 109 ILE A O 1
ATOM 1290 N N . PRO A 1 110 ? 5.797 9.799 4.367 1.00 7.49 110 PRO A N 1
ATOM 1291 C CA . PRO A 1 110 ? 4.619 10.508 4.873 1.00 8.63 110 PRO A CA 1
ATOM 1292 C C . PRO A 1 110 ? 3.930 9.705 5.969 1.00 10.68 110 PRO A C 1
ATOM 1293 O O . PRO A 1 110 ? 3.914 8.476 5.925 1.00 9.89 110 PRO A O 1
ATOM 1304 N N . PHE A 1 111 ? 3.364 10.428 6.935 1.00 9.20 111 PHE A N 1
ATOM 1305 C CA . PHE A 1 111 ? 2.612 9.843 8.039 1.00 8.18 111 PHE A CA 1
ATOM 1306 C C . PHE A 1 111 ? 3.469 8.952 8.923 1.00 10.86 111 PHE A C 1
ATOM 1307 O O . PHE A 1 111 ? 2.961 8.086 9.638 1.00 13.69 111 PHE A O 1
ATOM 1324 N N . LEU A 1 112 ? 4.767 9.180 8.919 1.00 8.75 112 LEU A N 1
ATOM 1325 C CA . LEU A 1 112 ? 5.647 8.398 9.767 1.00 8.60 112 LEU A CA 1
ATOM 1326 C C . LEU A 1 112 ? 5.505 8.710 11.259 1.00 11.68 112 LEU A C 1
ATOM 1327 O O . LEU A 1 112 ? 5.357 7.796 12.099 1.00 11.59 112 LEU A O 1
ATOM 1343 N N . LEU A 1 113 ? 5.566 9.990 11.598 1.00 11.36 113 LEU A N 1
ATOM 1344 C CA . LEU A 1 113 ? 5.547 10.412 13.001 1.00 10.08 113 LEU A CA 1
ATOM 1345 C C . LEU A 1 113 ? 4.173 10.384 13.607 1.00 11.76 113 LEU A C 1
ATOM 1346 O O . LEU A 1 113 ? 3.196 10.643 12.925 1.00 13.32 113 LEU A O 1
ATOM 1362 N N . PRO A 1 114 ? 4.111 10.068 14.900 1.00 9.10 114 PRO A N 1
ATOM 1363 C CA . PRO A 1 114 ? 2.834 10.213 15.599 1.00 9.97 114 PRO A CA 1
ATOM 1364 C C . PRO A 1 114 ? 2.359 11.648 15.534 1.00 9.58 114 PRO A C 1
ATOM 1365 O O . PRO A 1 114 ? 3.158 12.564 15.415 1.00 9.47 114 PRO A O 1
ATOM 1376 N N . VAL A 1 115 ? 1.048 11.859 15.583 1.00 11.40 115 VAL A N 1
ATOM 1377 C CA . VAL A 1 115 ? 0.519 13.212 15.645 1.00 12.72 115 VAL A CA 1
ATOM 1378 C C . VAL A 1 115 ? 0.928 13.918 16.949 1.00 9.32 115 VAL A C 1
ATOM 1379 O O . VAL A 1 115 ? 1.160 15.124 16.968 1.00 13.17 115 VAL A O 1
ATOM 1392 N N . ASP A 1 116 ? 0.979 13.160 18.042 1.00 10.90 116 ASP A N 1
ATOM 1393 C CA . ASP A 1 116 ? 1.379 13.708 19.337 1.00 10.39 116 ASP A CA 1
ATOM 1394 C C . ASP A 1 116 ? 2.847 14.163 19.316 1.00 9.25 116 ASP A C 1
ATOM 1395 O O . ASP A 1 116 ? 3.753 13.344 19.075 1.00 9.97 116 ASP A O 1
ATOM 1404 N N . ARG A 1 117 ? 3.091 15.456 19.538 1.00 9.76 117 ARG A N 1
ATOM 1405 C CA . ARG A 1 117 ? 4.455 15.997 19.366 1.00 8.59 117 ARG A CA 1
ATOM 1406 C C . ARG A 1 117 ? 5.427 15.441 20.390 1.00 8.55 117 ARG A C 1
ATOM 1407 O O . ARG A 1 117 ? 6.577 15.220 20.072 1.00 8.08 117 ARG A O 1
ATOM 1428 N N . ALA A 1 118 ? 4.974 15.241 21.620 1.00 9.23 118 ALA A N 1
ATOM 1429 C CA . ALA A 1 118 ? 5.831 14.730 22.662 1.00 8.46 118 ALA A CA 1
ATOM 1430 C C . ALA A 1 118 ? 6.254 13.301 22.344 1.00 9.39 118 ALA A C 1
ATOM 1431 O O . ALA A 1 118 ? 7.391 12.937 22.597 1.00 9.81 118 ALA A O 1
ATOM 1438 N N . LYS A 1 119 ? 5.340 12.488 21.833 1.00 9.85 119 LYS A N 1
ATOM 1439 C CA . LYS A 1 119 ? 5.670 11.111 21.454 1.00 8.69 119 LYS A CA 1
ATOM 1440 C C . LYS A 1 119 ? 6.647 11.125 20.263 1.00 10.17 119 LYS A C 1
ATOM 1441 O O . LYS A 1 119 ? 7.563 10.322 20.208 1.00 10.22 119 LYS A O 1
ATOM 1460 N N . ALA A 1 120 ? 6.447 12.044 19.316 1.00 8.77 120 ALA A N 1
ATOM 1461 C CA . ALA A 1 120 ? 7.380 12.195 18.202 1.00 8.50 120 ALA A CA 1
ATOM 1462 C C . ALA A 1 120 ? 8.763 12.560 18.712 1.00 8.42 120 ALA A C 1
ATOM 1463 O O . ALA A 1 120 ? 9.776 12.047 18.225 1.00 9.12 120 ALA A O 1
ATOM 1470 N N . GLN A 1 121 ? 8.814 13.437 19.709 1.00 7.43 121 GLN A N 1
ATOM 1471 C CA . GLN A 1 121 ? 10.079 13.782 20.334 1.00 7.41 121 GLN A CA 1
ATOM 1472 C C . GLN A 1 121 ? 10.746 12.591 21.016 1.00 9.80 121 GLN A C 1
ATOM 1473 O O . GLN A 1 121 ? 11.959 12.473 20.979 1.00 10.13 121 GLN A O 1
ATOM 1487 N N . GLU A 1 122 ? 9.987 11.697 21.641 1.00 9.37 122 GLU A N 1
ATOM 1488 C CA . GLU A 1 122 ? 10.570 10.497 22.241 1.00 9.19 122 GLU A CA 1
ATOM 1489 C C . GLU A 1 122 ? 11.273 9.652 21.162 1.00 11.01 122 GLU A C 1
ATOM 1490 O O . GLU A 1 122 ? 12.312 9.034 21.430 1.00 11.86 122 GLU A O 1
ATOM 1502 N N . LEU A 1 123 ? 10.704 9.614 19.952 1.00 8.90 123 LEU A N 1
ATOM 1503 C CA . LEU A 1 123 ? 11.329 8.930 18.829 1.00 7.88 123 LEU A CA 1
ATOM 1504 C C . LEU A 1 123 ? 12.581 9.703 18.388 1.00 7.55 123 LEU A C 1
ATOM 1505 O O . LEU A 1 123 ? 13.688 9.133 18.242 1.00 8.18 123 LEU A O 1
ATOM 1521 N N . ARG A 1 124 ? 12.407 11.011 18.179 1.00 7.23 124 ARG A N 1
ATOM 1522 C CA . ARG A 1 124 ? 13.464 11.871 17.607 1.00 9.78 124 ARG A CA 1
ATOM 1523 C C . ARG A 1 124 ? 14.688 11.986 18.514 1.00 11.03 124 ARG A C 1
ATOM 1524 O O . ARG A 1 124 ? 15.828 12.054 18.038 1.00 8.30 124 ARG A O 1
ATOM 1545 N N . GLN A 1 125 ? 14.466 12.014 19.826 1.00 8.92 125 GLN A N 1
ATOM 1546 C CA . GLN A 1 125 ? 15.547 12.199 20.781 1.00 8.77 125 GLN A CA 1
ATOM 1547 C C . GLN A 1 125 ? 15.956 10.912 21.475 1.00 10.34 125 GLN A C 1
ATOM 1548 O O . GLN A 1 125 ? 16.826 10.937 22.357 1.00 12.07 125 GLN A O 1
ATOM 1562 N N . GLY A 1 126 ? 15.296 9.801 21.147 1.00 11.93 126 GLY A N 1
ATOM 1563 C CA . GLY A 1 126 ? 15.632 8.535 21.783 1.00 11.27 126 GLY A CA 1
ATOM 1564 C C . GLY A 1 126 ? 16.539 7.693 20.909 1.00 10.77 126 GLY A C 1
ATOM 1565 O O . GLY A 1 126 ? 17.225 8.204 20.040 1.00 11.37 126 GLY A O 1
ATOM 1569 N N . LYS A 1 127 ? 16.520 6.391 21.145 1.00 12.46 127 LYS A N 1
ATOM 1570 C CA . LYS A 1 127 ? 17.326 5.423 20.408 1.00 12.69 127 LYS A CA 1
ATOM 1571 C C . LYS A 1 127 ? 17.211 5.543 18.869 1.00 13.03 127 LYS A C 1
ATOM 1572 O O . LYS A 1 127 ? 18.201 5.377 18.135 1.00 11.65 127 LYS A O 1
ATOM 1591 N N . PHE A 1 128 ? 16.014 5.818 18.369 1.00 12.04 128 PHE A N 1
ATOM 1592 C CA . PHE A 1 128 ? 15.792 5.927 16.924 1.00 10.35 128 PHE A CA 1
ATOM 1593 C C . PHE A 1 128 ? 16.532 7.119 16.342 1.00 9.21 128 PHE A C 1
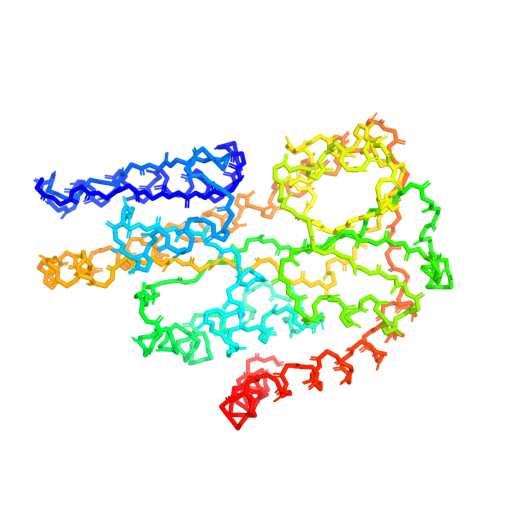ATOM 1594 O O . PHE A 1 128 ? 17.350 6.973 15.426 1.00 9.59 128 PHE A O 1
ATOM 1611 N N . GLY A 1 129 ? 16.249 8.312 16.834 1.00 8.52 129 GLY A N 1
ATOM 1612 C CA . GLY A 1 129 ? 16.947 9.497 16.352 1.00 8.79 129 GLY A CA 1
ATOM 1613 C C . GLY A 1 129 ? 18.459 9.407 16.550 1.00 9.07 129 GLY A C 1
ATOM 1614 O O . GLY A 1 129 ? 19.260 9.874 15.720 1.00 9.04 129 GLY A O 1
ATOM 1618 N N . LYS A 1 130 ? 18.882 8.808 17.658 1.00 9.15 130 LYS A N 1
ATOM 1619 C CA . LYS A 1 130 ? 20.314 8.651 17.945 1.00 8.18 130 LYS A CA 1
ATOM 1620 C C . LYS A 1 130 ? 20.981 7.811 16.854 1.00 10.11 130 LYS A C 1
ATOM 1621 O O . LYS A 1 130 ? 22.090 8.099 16.412 1.00 11.10 130 LYS A O 1
ATOM 1640 N N . ALA A 1 131 ? 20.296 6.780 16.382 1.00 9.15 131 ALA A N 1
ATOM 1641 C CA . ALA A 1 131 ? 20.832 5.937 15.327 1.00 8.54 131 ALA A CA 1
ATOM 1642 C C . ALA A 1 131 ? 20.923 6.735 14.026 1.00 8.13 131 ALA A C 1
ATOM 1643 O O . ALA A 1 131 ? 21.908 6.601 13.260 1.00 11.04 131 ALA A O 1
ATOM 1650 N N . LEU A 1 132 ? 19.940 7.577 13.745 1.00 7.72 132 LEU A N 1
ATOM 1651 C CA . LEU A 1 132 ? 20.039 8.450 12.570 1.00 7.83 132 LEU A CA 1
ATOM 1652 C C . LEU A 1 132 ? 21.229 9.428 12.675 1.00 7.32 132 LEU A C 1
ATOM 1653 O O . LEU A 1 132 ? 21.979 9.588 11.714 1.00 9.75 132 LEU A O 1
ATOM 1669 N N . LEU A 1 133 ? 21.417 10.072 13.826 1.00 8.76 133 LEU A N 1
ATOM 1670 C CA . LEU A 1 133 ? 22.582 10.946 13.975 1.00 9.27 133 LEU A CA 1
ATOM 1671 C C . LEU A 1 133 ? 23.876 10.161 13.722 1.00 9.74 133 LEU A C 1
ATOM 1672 O O . LEU A 1 133 ? 24.790 10.613 12.990 1.00 9.34 133 LEU A O 1
ATOM 1688 N N . LYS A 1 134 ? 23.971 8.981 14.316 1.00 9.13 134 LYS A N 1
ATOM 1689 C CA . LYS A 1 134 ? 25.196 8.193 14.199 1.00 9.20 134 LYS A CA 1
ATOM 1690 C C . LYS A 1 134 ? 25.482 7.800 12.761 1.00 13.56 134 LYS A C 1
ATOM 1691 O O . LYS A 1 134 ? 26.655 7.664 12.391 1.00 12.14 134 LYS A O 1
ATOM 1710 N N . SER A 1 135 ? 24.438 7.615 11.956 1.00 10.91 135 SER A N 1
ATOM 1711 C CA . SER A 1 135 ? 24.623 7.152 10.581 1.00 13.77 135 SER A CA 1
ATOM 1712 C C . SER A 1 135 ? 25.416 8.148 9.737 1.00 11.43 135 SER A C 1
ATOM 1713 O O . SER A 1 135 ? 25.941 7.780 8.697 1.00 13.54 135 SER A O 1
ATOM 1721 N N . PHE A 1 136 ? 25.508 9.409 10.161 1.00 8.48 136 PHE A N 1
ATOM 1722 C CA . PHE A 1 136 ? 26.271 10.399 9.402 1.00 9.72 136 PHE A CA 1
ATOM 1723 C C . PHE A 1 136 ? 27.781 10.249 9.547 1.00 13.19 136 PHE A C 1
ATOM 1724 O O . PHE A 1 136 ? 28.486 10.709 8.663 1.00 10.95 136 PHE A O 1
ATOM 1741 N N . ASP A 1 137 ? 28.270 9.626 10.619 1.00 13.09 137 ASP A N 1
ATOM 1742 C CA . ASP A 1 137 ? 29.722 9.589 10.894 1.00 17.50 137 ASP A CA 1
ATOM 1743 C C . ASP A 1 137 ? 30.518 9.038 9.724 1.00 20.08 137 ASP A C 1
ATOM 1744 O O . ASP A 1 137 ? 31.598 9.537 9.389 1.00 21.82 137 ASP A O 1
ATOM 1753 N N . SER A 1 138 ? 29.996 7.978 9.133 1.00 13.79 138 SER A N 1
ATOM 1754 C CA . SER A 1 138 ? 30.707 7.267 8.078 1.00 21.13 138 SER A CA 1
ATOM 1755 C C . SER A 1 138 ? 30.549 7.958 6.720 1.00 17.23 138 SER A C 1
ATOM 1756 O O . SER A 1 138 ? 31.084 7.477 5.715 1.00 21.66 138 SER A O 1
ATOM 1764 N N . ARG A 1 139 ? 29.846 9.091 6.705 1.00 11.17 139 ARG A N 1
ATOM 1765 C CA . ARG A 1 139 ? 29.478 9.785 5.476 1.00 14.63 139 ARG A CA 1
ATOM 1766 C C . ARG A 1 139 ? 30.040 11.214 5.395 1.00 13.91 139 ARG A C 1
ATOM 1767 O O . ARG A 1 139 ? 29.719 11.964 4.487 1.00 18.41 139 ARG A O 1
ATOM 1788 N N . GLY A 1 140 ? 30.888 11.566 6.350 1.00 13.15 140 GLY A N 1
ATOM 1789 C CA . GLY A 1 140 ? 31.674 12.783 6.262 1.00 16.03 140 GLY A CA 1
ATOM 1790 C C . GLY A 1 140 ? 31.022 14.008 6.877 1.00 12.97 140 GLY A C 1
ATOM 1791 O O . GLY A 1 140 ? 31.374 15.141 6.528 1.00 13.26 140 GLY A O 1
ATOM 1795 N N . PHE A 1 141 ? 30.047 13.783 7.760 1.00 11.70 141 PHE A N 1
ATOM 1796 C CA . PHE A 1 141 ? 29.417 14.836 8.546 1.00 9.57 141 PHE A CA 1
ATOM 1797 C C . PHE A 1 141 ? 29.367 14.393 9.990 1.00 11.30 141 PHE A C 1
ATOM 1798 O O . PHE A 1 141 ? 29.268 13.209 10.290 1.00 15.29 141 PHE A O 1
ATOM 1815 N N . LYS A 1 142 ? 29.418 15.351 10.895 1.00 10.63 142 LYS A N 1
ATOM 1816 C CA . LYS A 1 142 ? 29.129 15.082 12.276 1.00 9.74 142 LYS A CA 1
ATOM 1817 C C . LYS A 1 142 ? 27.747 15.656 12.552 1.00 9.51 142 LYS A C 1
ATOM 1818 O O . LYS A 1 142 ? 27.567 16.874 12.539 1.00 9.15 142 LYS A O 1
ATOM 1837 N N . ALA A 1 143 ? 26.777 14.773 12.774 1.00 9.46 143 ALA A N 1
ATOM 1838 C CA . ALA A 1 143 ? 25.400 15.187 13.050 1.00 8.85 143 ALA A CA 1
ATOM 1839 C C . ALA A 1 143 ? 25.176 15.178 14.543 1.00 10.39 143 ALA A C 1
ATOM 1840 O O . ALA A 1 143 ? 25.148 14.116 15.169 1.00 11.53 143 ALA A O 1
ATOM 1847 N N . ILE A 1 144 ? 25.063 16.362 15.129 1.00 7.92 144 ILE A N 1
ATOM 1848 C CA . ILE A 1 144 ? 25.115 16.460 16.582 1.00 9.84 144 ILE A CA 1
ATOM 1849 C C . ILE A 1 144 ? 23.769 16.581 17.266 1.00 11.01 144 ILE A C 1
ATOM 1850 O O . ILE A 1 144 ? 23.707 16.368 18.475 1.00 11.02 144 ILE A O 1
ATOM 1866 N N . ALA A 1 145 ? 22.722 16.923 16.500 1.00 6.18 145 ALA A N 1
ATOM 1867 C CA . ALA A 1 145 ? 21.363 17.059 17.023 1.00 5.38 145 ALA A CA 1
ATOM 1868 C C . ALA A 1 145 ? 20.403 17.038 15.873 1.00 5.12 145 ALA A C 1
ATOM 1869 O O . ALA A 1 145 ? 20.750 17.387 14.750 1.00 7.19 145 ALA A O 1
ATOM 1876 N N . THR A 1 146 ? 19.152 16.709 16.204 1.00 7.47 146 THR A N 1
ATOM 1877 C CA . THR A 1 146 ? 18.043 16.898 15.288 1.00 7.41 146 THR A CA 1
ATOM 1878 C C . THR A 1 146 ? 16.917 17.594 16.027 1.00 7.75 146 THR A C 1
ATOM 1879 O O . THR A 1 146 ? 16.613 17.270 17.171 1.00 8.77 146 THR A O 1
ATOM 1890 N N . TRP A 1 147 ? 16.318 18.572 15.354 1.00 6.26 147 TRP A N 1
ATOM 1891 C CA . TRP A 1 147 ? 15.192 19.350 15.882 1.00 6.61 147 TRP A CA 1
ATOM 1892 C C . TRP A 1 147 ? 13.958 19.127 15.027 1.00 8.33 147 TRP A C 1
ATOM 1893 O O . TRP A 1 147 ? 14.057 19.041 13.815 1.00 7.35 147 TRP A O 1
ATOM 1914 N N . PRO A 1 148 ? 12.769 19.105 15.649 1.00 6.12 148 PRO A N 1
ATOM 1915 C CA . PRO A 1 148 ? 11.574 19.212 14.813 1.00 4.63 148 PRO A CA 1
ATOM 1916 C C . PRO A 1 148 ? 11.625 20.539 14.071 1.00 5.55 148 PRO A C 1
ATOM 1917 O O . PRO A 1 148 ? 12.186 21.501 14.563 1.00 5.64 148 PRO A O 1
ATOM 1928 N N . ASN A 1 149 ? 10.995 20.602 12.908 1.00 4.94 149 ASN A N 1
ATOM 1929 C CA . ASN A 1 149 ? 10.870 21.863 12.193 1.00 4.74 149 ASN A CA 1
ATOM 1930 C C . ASN A 1 149 ? 9.588 21.916 11.365 1.00 6.13 149 ASN A C 1
ATOM 1931 O O . ASN A 1 149 ? 9.589 22.317 10.196 1.00 6.88 149 ASN A O 1
ATOM 1942 N N . GLY A 1 150 ? 8.491 21.520 12.006 1.00 6.24 150 GLY A N 1
ATOM 1943 C CA . GLY A 1 150 ? 7.175 21.602 11.391 1.00 6.52 150 GLY A CA 1
ATOM 1944 C C . GLY A 1 150 ? 6.723 20.392 10.600 1.00 6.42 150 GLY A C 1
ATOM 1945 O O . GLY A 1 150 ? 7.486 19.453 10.323 1.00 6.61 150 GLY A O 1
ATOM 1949 N N . ARG A 1 151 ? 5.444 20.425 10.222 1.00 8.09 151 ARG A N 1
ATOM 1950 C CA . ARG A 1 151 ? 4.890 19.417 9.329 1.00 7.47 151 ARG A CA 1
ATOM 1951 C C . ARG A 1 151 ? 4.336 20.095 8.104 1.00 5.96 151 ARG A C 1
ATOM 1952 O O . ARG A 1 151 ? 3.870 21.233 8.166 1.00 7.61 151 ARG A O 1
ATOM 1973 N N . LYS A 1 152 ? 4.382 19.364 6.987 1.00 6.70 152 LYS A N 1
ATOM 1974 C CA . LYS A 1 152 ? 4.104 19.915 5.661 1.00 8.45 152 LYS A CA 1
ATOM 1975 C C . LYS A 1 152 ? 2.642 19.872 5.285 1.00 6.37 152 LYS A C 1
ATOM 1976 O O . LYS A 1 152 ? 1.919 18.989 5.731 1.00 8.49 152 LYS A O 1
ATOM 1995 N N . ASN A 1 153 ? 2.236 20.854 4.482 1.00 6.30 153 ASN A N 1
ATOM 1996 C CA . ASN A 1 153 ? 0.868 20.990 3.971 1.00 6.17 153 ASN A CA 1
ATOM 1997 C C . ASN A 1 153 ? 0.888 21.176 2.462 1.00 9.17 153 ASN A C 1
ATOM 1998 O O . ASN A 1 153 ? 1.771 21.823 1.932 1.00 9.39 153 ASN A O 1
ATOM 2009 N N . PHE A 1 154 ? -0.083 20.623 1.757 1.00 8.04 154 PHE A N 1
ATOM 2010 C CA . PHE A 1 154 ? -0.175 20.812 0.303 1.00 7.91 154 PHE A CA 1
ATOM 2011 C C . PHE A 1 154 ? -0.656 22.208 -0.075 1.00 10.22 154 PHE A C 1
ATOM 2012 O O . PHE A 1 154 ? -1.582 22.728 0.534 1.00 8.41 154 PHE A O 1
ATOM 2029 N N . THR A 1 155 ? -0.051 22.798 -1.101 1.00 8.28 155 THR A N 1
ATOM 2030 C CA . THR A 1 155 ? -0.619 23.956 -1.763 1.00 10.80 155 THR A CA 1
ATOM 2031 C C . THR A 1 155 ? -0.611 23.726 -3.259 1.00 8.63 155 THR A C 1
ATOM 2032 O O . THR A 1 155 ? 0.184 22.935 -3.788 1.00 8.65 155 THR A O 1
ATOM 2043 N N . SER A 1 156 ? -1.522 24.407 -3.964 1.00 8.08 156 SER A N 1
ATOM 2044 C CA . SER A 1 156 ? -1.556 24.336 -5.425 1.00 8.96 156 SER A CA 1
ATOM 2045 C C . SER A 1 156 ? -2.306 25.501 -6.043 1.00 8.89 156 SER A C 1
ATOM 2046 O O . SER A 1 156 ? -3.030 26.231 -5.364 1.00 10.57 156 SER A O 1
ATOM 2054 N N . ASN A 1 157 ? -2.131 25.650 -7.357 1.00 10.95 157 ASN A N 1
ATOM 2055 C CA . ASN A 1 157 ? -2.919 26.596 -8.137 1.00 9.76 157 ASN A CA 1
ATOM 2056 C C . ASN A 1 157 ? -4.116 25.939 -8.800 1.00 16.29 157 ASN A C 1
ATOM 2057 O O . ASN A 1 157 ? -4.911 26.611 -9.473 1.00 16.81 157 ASN A O 1
ATOM 2068 N N . LYS A 1 158 ? -4.259 24.632 -8.595 1.00 12.36 158 LYS A N 1
ATOM 2069 C CA . LYS A 1 158 ? -5.449 23.902 -9.027 1.00 13.26 158 LYS A CA 1
ATOM 2070 C C . LYS A 1 158 ? -6.100 23.301 -7.803 1.00 15.79 158 LYS A C 1
ATOM 2071 O O . LYS A 1 158 ? -5.435 22.940 -6.840 1.00 13.11 158 LYS A O 1
ATOM 2090 N N . PRO A 1 159 ? -7.425 23.186 -7.827 1.00 13.42 159 PRO A N 1
ATOM 2091 C CA . PRO A 1 159 ? -8.083 22.593 -6.661 1.00 12.18 159 PRO A CA 1
ATOM 2092 C C . PRO A 1 159 ? -7.463 21.259 -6.188 1.00 12.76 159 PRO A C 1
ATOM 2093 O O . PRO A 1 159 ? -7.078 20.426 -6.995 1.00 14.24 159 PRO A O 1
ATOM 2104 N N . ILE A 1 160 ? -7.375 21.076 -4.877 1.00 12.39 160 ILE A N 1
ATOM 2105 C CA . ILE A 1 160 ? -6.820 19.864 -4.278 1.00 11.15 160 ILE A CA 1
ATOM 2106 C C . ILE A 1 160 ? -7.693 19.420 -3.101 1.00 12.29 160 ILE A C 1
ATOM 2107 O O . ILE A 1 160 ? -7.187 18.919 -2.104 1.00 16.51 160 ILE A O 1
ATOM 2123 N N . SER A 1 161 ? -9.004 19.583 -3.252 1.00 19.68 161 SER A N 1
ATOM 2124 C CA . SER A 1 161 ? -9.959 19.318 -2.179 1.00 20.34 161 SER A CA 1
ATOM 2125 C C . SER A 1 161 ? -10.186 17.833 -1.949 1.00 21.81 161 SER A C 1
ATOM 2126 O O . SER A 1 161 ? -10.564 17.420 -0.851 1.00 20.10 161 SER A O 1
ATOM 2134 N N . THR A 1 162 ? -10.040 17.038 -3.004 1.00 15.71 162 THR A N 1
ATOM 2135 C CA . THR A 1 162 ? -10.247 15.596 -2.899 1.00 12.77 162 THR A CA 1
ATOM 2136 C C . THR A 1 162 ? -9.012 14.867 -3.407 1.00 16.15 162 THR A C 1
ATOM 2137 O O . THR A 1 162 ? -8.187 15.437 -4.118 1.00 15.77 162 THR A O 1
ATOM 2148 N N . ILE A 1 163 ? -8.860 13.607 -3.033 1.00 15.90 163 ILE A N 1
ATOM 2149 C CA . ILE A 1 163 ? -7.670 12.888 -3.448 1.00 15.56 163 ILE A CA 1
ATOM 2150 C C . ILE A 1 163 ? -7.622 12.753 -4.976 1.00 13.09 163 ILE A C 1
ATOM 2151 O O . ILE A 1 163 ? -6.554 12.817 -5.566 1.00 14.00 163 ILE A O 1
ATOM 2167 N N . ALA A 1 164 ? -8.772 12.615 -5.621 1.00 14.43 164 ALA A N 1
ATOM 2168 C CA . ALA A 1 164 ? -8.818 12.509 -7.075 1.00 15.74 164 ALA A CA 1
ATOM 2169 C C . ALA A 1 164 ? -8.272 13.777 -7.761 1.00 15.30 164 ALA A C 1
ATOM 2170 O O . ALA A 1 164 ? -7.689 13.709 -8.851 1.00 14.90 164 ALA A O 1
ATOM 2177 N N . ASP A 1 165 ? -8.417 14.922 -7.102 1.00 13.49 165 ASP A N 1
ATOM 2178 C CA . ASP A 1 165 ? -7.976 16.189 -7.682 1.00 15.56 165 ASP A CA 1
ATOM 2179 C C . ASP A 1 165 ? -6.462 16.214 -7.934 1.00 14.62 165 ASP A C 1
ATOM 2180 O O . ASP A 1 165 ? -6.008 16.924 -8.817 1.00 14.22 165 ASP A O 1
ATOM 2189 N N . TYR A 1 166 ? -5.689 15.445 -7.166 1.00 11.34 166 TYR A N 1
ATOM 2190 C CA . TYR A 1 166 ? -4.216 15.488 -7.246 1.00 12.66 166 TYR A CA 1
ATOM 2191 C C . TYR A 1 166 ? -3.677 14.802 -8.511 1.00 12.61 166 TYR A C 1
ATOM 2192 O O . TYR A 1 166 ? -2.575 15.094 -8.955 1.00 13.22 166 TYR A O 1
ATOM 2210 N N . LYS A 1 167 ? -4.454 13.887 -9.079 1.00 13.45 167 LYS A N 1
ATOM 2211 C CA . LYS A 1 167 ? -4.034 13.137 -10.253 1.00 12.51 167 LYS A CA 1
ATOM 2212 C C . LYS A 1 167 ? -3.667 14.073 -11.394 1.00 14.74 167 LYS A C 1
ATOM 2213 O O . LYS A 1 167 ? -4.457 14.932 -11.799 1.00 14.52 167 LYS A O 1
ATOM 2232 N N . GLY A 1 168 ? -2.447 13.902 -11.903 1.00 16.04 168 GLY A N 1
ATOM 2233 C CA . GLY A 1 168 ? -1.985 14.683 -13.021 1.00 13.17 168 GLY A CA 1
ATOM 2234 C C . GLY A 1 168 ? -1.404 16.030 -12.668 1.00 12.32 168 GLY A C 1
ATOM 2235 O O . GLY A 1 168 ? -0.822 16.684 -13.530 1.00 13.42 168 GLY A O 1
ATOM 2239 N N . GLN A 1 169 ? -1.533 16.455 -11.413 1.00 10.48 169 GLN A N 1
ATOM 2240 C CA . GLN A 1 169 ? -0.854 17.682 -10.986 1.00 10.19 169 GLN A CA 1
ATOM 2241 C C . GLN A 1 169 ? 0.642 17.484 -10.762 1.00 12.29 169 GLN A C 1
ATOM 2242 O O . GLN A 1 169 ? 1.131 16.374 -10.544 1.00 12.62 169 GLN A O 1
ATOM 2256 N N . SER A 1 170 ? 1.378 18.582 -10.819 1.00 8.85 170 SER A N 1
ATOM 2257 C CA . SER A 1 170 ? 2.810 18.547 -10.592 1.00 8.91 170 SER A CA 1
ATOM 2258 C C . SER A 1 170 ? 3.137 19.353 -9.358 1.00 8.65 170 SER A C 1
ATOM 2259 O O . SER A 1 170 ? 2.561 20.423 -9.090 1.00 10.44 170 SER A O 1
ATOM 2267 N N . PHE A 1 171 ? 4.063 18.819 -8.584 1.00 8.81 171 PHE A N 1
ATOM 2268 C CA . PHE A 1 171 ? 4.506 19.454 -7.345 1.00 10.04 171 PHE A CA 1
ATOM 2269 C C . PHE A 1 171 ? 6.006 19.560 -7.284 1.00 10.09 171 PHE A C 1
ATOM 2270 O O . PHE A 1 171 ? 6.721 18.641 -7.663 1.00 10.00 171 PHE A O 1
ATOM 2287 N N . ARG A 1 172 ? 6.484 20.687 -6.797 1.00 9.28 172 ARG A N 1
ATOM 2288 C CA . ARG A 1 172 ? 7.879 20.791 -6.432 1.00 7.36 172 ARG A CA 1
ATOM 2289 C C . ARG A 1 172 ? 8.104 20.066 -5.114 1.00 8.37 172 ARG A C 1
ATOM 2290 O O . ARG A 1 172 ? 7.296 20.184 -4.177 1.00 9.18 172 ARG A O 1
ATOM 2311 N N . VAL A 1 173 ? 9.214 19.329 -5.069 1.00 8.12 173 VAL A N 1
ATOM 2312 C CA . VAL A 1 173 ? 9.726 18.783 -3.800 1.00 6.10 173 VAL A CA 1
ATOM 2313 C C . VAL A 1 173 ? 11.148 19.219 -3.485 1.00 6.75 173 VAL A C 1
ATOM 2314 O O . VAL A 1 173 ? 11.873 19.643 -4.372 1.00 7.16 173 VAL A O 1
ATOM 2327 N N . MET A 1 174 ? 11.511 19.091 -2.221 1.00 6.52 174 MET A N 1
ATOM 2328 C CA . MET A 1 174 ? 12.901 19.088 -1.803 1.00 6.74 174 MET A CA 1
ATOM 2329 C C . MET A 1 174 ? 13.584 17.894 -2.489 1.00 7.66 174 MET A C 1
ATOM 2330 O O . MET A 1 174 ? 12.937 17.028 -3.053 1.00 8.57 174 MET A O 1
ATOM 2344 N N . ASP A 1 175 ? 14.905 17.840 -2.428 1.00 7.97 175 ASP A N 1
ATOM 2345 C CA . ASP A 1 175 ? 15.676 16.937 -3.262 1.00 10.37 175 ASP A CA 1
ATOM 2346 C C . ASP A 1 175 ? 15.712 15.507 -2.719 1.00 10.87 175 ASP A C 1
ATOM 2347 O O . ASP A 1 175 ? 16.753 15.012 -2.289 1.00 9.85 175 ASP A O 1
ATOM 2356 N N . SER A 1 176 ? 14.578 14.827 -2.800 1.00 8.72 176 SER A N 1
ATOM 2357 C CA . SER A 1 176 ? 14.388 13.521 -2.228 1.00 6.46 176 SER A CA 1
ATOM 2358 C C . SER A 1 176 ? 13.635 12.585 -3.164 1.00 8.11 176 SER A C 1
ATOM 2359 O O . SER A 1 176 ? 12.508 12.900 -3.588 1.00 8.37 176 SER A O 1
ATOM 2367 N N . LYS A 1 177 ? 14.191 11.409 -3.423 1.00 8.73 177 LYS A N 1
ATOM 2368 C CA . LYS A 1 177 ? 13.518 10.390 -4.236 1.00 9.05 177 LYS A CA 1
ATOM 2369 C C . LYS A 1 177 ? 12.293 9.846 -3.495 1.00 8.65 177 LYS A C 1
ATOM 2370 O O . LYS A 1 177 ? 11.349 9.382 -4.106 1.00 9.49 177 LYS A O 1
ATOM 2389 N N . ILE A 1 178 ? 12.306 9.892 -2.175 1.00 7.79 178 ILE A N 1
ATOM 2390 C CA . ILE A 1 178 ? 11.187 9.422 -1.399 1.00 8.64 178 ILE A CA 1
ATOM 2391 C C . ILE A 1 178 ? 9.972 10.338 -1.646 1.00 6.71 178 ILE A C 1
ATOM 2392 O O . ILE A 1 178 ? 8.831 9.848 -1.800 1.00 8.23 178 ILE A O 1
ATOM 2408 N N . LEU A 1 179 ? 10.216 11.647 -1.695 1.00 5.95 179 LEU A N 1
ATOM 2409 C CA . LEU A 1 179 ? 9.152 12.615 -1.888 1.00 5.88 179 LEU A CA 1
ATOM 2410 C C . LEU A 1 179 ? 8.613 12.543 -3.310 1.00 6.19 179 LEU A C 1
ATOM 2411 O O . LEU A 1 179 ? 7.405 12.725 -3.537 1.00 6.92 179 LEU A O 1
ATOM 2427 N N . ILE A 1 180 ? 9.448 12.215 -4.285 1.00 8.10 180 ILE A N 1
ATOM 2428 C CA . ILE A 1 180 ? 8.925 12.005 -5.635 1.00 10.35 180 ILE A CA 1
ATOM 2429 C C . ILE A 1 180 ? 7.931 10.849 -5.625 1.00 10.07 180 ILE A C 1
ATOM 2430 O O . ILE A 1 180 ? 6.845 10.955 -6.224 1.00 8.16 180 ILE A O 1
ATOM 2446 N N . GLU A 1 181 ? 8.269 9.747 -4.962 1.00 9.33 181 GLU A N 1
ATOM 2447 C CA . GLU A 1 181 ? 7.359 8.608 -4.844 1.00 11.91 181 GLU A CA 1
ATOM 2448 C C . GLU A 1 181 ? 6.084 8.896 -4.072 1.00 12.73 181 GLU A C 1
ATOM 2449 O O . GLU A 1 181 ? 5.044 8.341 -4.387 1.00 11.02 181 GLU A O 1
ATOM 2461 N N . GLN A 1 182 ? 6.168 9.765 -3.076 1.00 10.85 182 GLN A N 1
ATOM 2462 C CA . GLN A 1 182 ? 5.010 10.206 -2.322 1.00 8.37 182 GLN A CA 1
ATOM 2463 C C . GLN A 1 182 ? 3.918 10.700 -3.258 1.00 8.67 182 GLN A C 1
ATOM 2464 O O . GLN A 1 182 ? 2.782 10.308 -3.147 1.00 9.23 182 GLN A O 1
ATOM 2478 N N . PHE A 1 183 ? 4.295 11.599 -4.157 1.00 9.38 183 PHE A N 1
ATOM 2479 C CA . PHE A 1 183 ? 3.352 12.188 -5.092 1.00 9.06 183 PHE A CA 1
ATOM 2480 C C . PHE A 1 183 ? 2.955 11.195 -6.177 1.00 10.74 183 PHE A C 1
ATOM 2481 O O . PHE A 1 183 ? 1.808 11.141 -6.604 1.00 13.37 183 PHE A O 1
ATOM 2498 N N . ALA A 1 184 ? 3.907 10.388 -6.633 1.00 11.63 184 ALA A N 1
ATOM 2499 C CA . ALA A 1 184 ? 3.576 9.357 -7.610 1.00 12.19 184 ALA A CA 1
ATOM 2500 C C . ALA A 1 184 ? 2.480 8.411 -7.123 1.00 9.07 184 ALA A C 1
ATOM 2501 O O . ALA A 1 184 ? 1.666 7.921 -7.924 1.00 10.76 184 ALA A O 1
ATOM 2508 N N . ALA A 1 185 ? 2.484 8.123 -5.828 1.00 13.52 185 ALA A N 1
ATOM 2509 C CA . ALA A 1 185 ? 1.550 7.173 -5.244 1.00 9.74 185 ALA A CA 1
ATOM 2510 C C . ALA A 1 185 ? 0.103 7.616 -5.399 1.00 12.33 185 ALA A C 1
ATOM 2511 O O . ALA A 1 185 ? -0.805 6.773 -5.405 1.00 15.39 185 ALA A O 1
ATOM 2518 N N . ILE A 1 186 ? -0.117 8.923 -5.517 1.00 11.95 186 ILE A N 1
ATOM 2519 C CA . ILE A 1 186 ? -1.469 9.440 -5.757 1.00 12.53 186 ILE A CA 1
ATOM 2520 C C . ILE A 1 186 ? -1.658 10.007 -7.167 1.00 12.85 186 ILE A C 1
ATOM 2521 O O . ILE A 1 186 ? -2.589 10.797 -7.407 1.00 13.92 186 ILE A O 1
ATOM 2537 N N . GLY A 1 187 ? -0.802 9.583 -8.100 1.00 15.07 187 GLY A N 1
ATOM 2538 C CA . GLY A 1 187 ? -0.938 9.938 -9.503 1.00 14.45 187 GLY A CA 1
ATOM 2539 C C . GLY A 1 187 ? -0.483 11.336 -9.890 1.00 14.87 187 GLY A C 1
ATOM 2540 O O . GLY A 1 187 ? -0.805 11.796 -11.001 1.00 14.26 187 GLY A O 1
ATOM 2544 N N . ALA A 1 188 ? 0.216 12.015 -8.981 1.00 13.13 188 ALA A N 1
ATOM 2545 C CA . ALA A 1 188 ? 0.819 13.321 -9.256 1.00 13.03 188 ALA A CA 1
ATOM 2546 C C . ALA A 1 188 ? 2.307 13.206 -9.590 1.00 13.18 188 ALA A C 1
ATOM 2547 O O . ALA A 1 188 ? 2.990 12.268 -9.181 1.00 19.97 188 ALA A O 1
ATOM 2554 N N . SER A 1 189 ? 2.824 14.198 -10.289 1.00 12.72 189 SER A N 1
ATOM 2555 C CA . SER A 1 189 ? 4.236 14.228 -10.610 1.00 11.37 189 SER A CA 1
ATOM 2556 C C . SER A 1 189 ? 4.969 15.164 -9.659 1.00 10.02 189 SER A C 1
ATOM 2557 O O . SER A 1 189 ? 4.368 16.022 -9.000 1.00 9.92 189 SER A O 1
ATOM 2565 N N . ALA A 1 190 ? 6.290 15.002 -9.575 1.00 11.34 190 ALA A N 1
ATOM 2566 C CA . ALA A 1 190 ? 7.068 15.838 -8.691 1.00 11.67 190 ALA A CA 1
ATOM 2567 C C . ALA A 1 190 ? 8.448 15.981 -9.264 1.00 11.56 190 ALA A C 1
ATOM 2568 O O . ALA A 1 190 ? 8.983 15.033 -9.854 1.00 17.19 190 ALA A O 1
ATOM 2575 N N . ILE A 1 191 ? 9.008 17.173 -9.103 1.00 10.21 191 ILE A N 1
ATOM 2576 C CA . ILE A 1 191 ? 10.379 17.443 -9.489 1.00 9.50 191 ILE A CA 1
ATOM 2577 C C . ILE A 1 191 ? 11.057 18.286 -8.410 1.00 10.98 191 ILE A C 1
ATOM 2578 O O . ILE A 1 191 ? 10.416 19.093 -7.729 1.00 10.38 191 ILE A O 1
ATOM 2594 N N . ALA A 1 192 ? 12.345 18.045 -8.236 1.00 11.04 192 ALA A N 1
ATOM 2595 C CA . ALA A 1 192 ? 13.138 18.755 -7.239 1.00 9.05 192 ALA A CA 1
ATOM 2596 C C . ALA A 1 192 ? 13.625 20.082 -7.799 1.00 11.97 192 ALA A C 1
ATOM 2597 O O . ALA A 1 192 ? 14.306 20.125 -8.823 1.00 13.36 192 ALA A O 1
ATOM 2604 N N . LEU A 1 193 ? 13.293 21.167 -7.114 1.00 8.44 193 LEU A N 1
ATOM 2605 C CA . LEU A 1 193 ? 13.725 22.515 -7.456 1.00 10.59 193 LEU A CA 1
ATOM 2606 C C . LEU A 1 193 ? 14.323 23.121 -6.192 1.00 8.88 193 LEU A C 1
ATOM 2607 O O . LEU A 1 193 ? 13.812 22.884 -5.092 1.00 9.09 193 LEU A O 1
ATOM 2623 N N . PRO A 1 194 ? 15.388 23.924 -6.338 1.00 8.97 194 PRO A N 1
ATOM 2624 C CA . PRO A 1 194 ? 15.950 24.570 -5.146 1.00 7.31 194 PRO A CA 1
ATOM 2625 C C . PRO A 1 194 ? 14.956 25.526 -4.457 1.00 8.14 194 PRO A C 1
ATOM 2626 O O . PRO A 1 194 ? 14.187 26.225 -5.105 1.00 10.05 194 PRO A O 1
ATOM 2637 N N . PHE A 1 195 ? 14.999 25.580 -3.138 1.00 7.84 195 PHE A N 1
ATOM 2638 C CA . PHE A 1 195 ? 14.097 26.419 -2.358 1.00 8.88 195 PHE A CA 1
ATOM 2639 C C . PHE A 1 195 ? 14.103 27.886 -2.778 1.00 11.32 195 PHE A C 1
ATOM 2640 O O . PHE A 1 195 ? 13.064 28.513 -2.890 1.00 8.31 195 PHE A O 1
ATOM 2657 N N . GLY A 1 196 ? 15.264 28.441 -3.050 1.00 9.13 196 GLY A N 1
ATOM 2658 C CA . GLY A 1 196 ? 15.353 29.839 -3.412 1.00 11.37 196 GLY A CA 1
ATOM 2659 C C . GLY A 1 196 ? 14.685 30.173 -4.726 1.00 12.68 196 GLY A C 1
ATOM 2660 O O . GLY A 1 196 ? 14.387 31.342 -4.983 1.00 20.04 196 GLY A O 1
ATOM 2664 N N . GLU A 1 197 ? 14.445 29.164 -5.560 1.00 12.53 197 GLU A N 1
ATOM 2665 C CA . GLU A 1 197 ? 13.776 29.358 -6.838 1.00 14.69 197 GLU A CA 1
ATOM 2666 C C . GLU A 1 197 ? 12.295 29.054 -6.757 1.00 10.34 197 GLU A C 1
ATOM 2667 O O . GLU A 1 197 ? 11.583 29.211 -7.756 1.00 11.47 197 GLU A O 1
ATOM 2679 N N . LEU A 1 198 ? 11.818 28.611 -5.600 1.00 9.36 198 LEU A N 1
ATOM 2680 C CA . LEU A 1 198 ? 10.454 28.083 -5.514 1.00 10.13 198 LEU A CA 1
ATOM 2681 C C . LEU A 1 198 ? 9.362 29.142 -5.759 1.00 7.93 198 LEU A C 1
ATOM 2682 O O . LEU A 1 198 ? 8.436 28.887 -6.499 1.00 9.35 198 LEU A O 1
ATOM 2698 N N . TYR A 1 199 ? 9.506 30.334 -5.189 1.00 9.20 199 TYR A N 1
ATOM 2699 C CA . TYR A 1 199 ? 8.539 31.401 -5.404 1.00 11.72 199 TYR A CA 1
ATOM 2700 C C . TYR A 1 199 ? 8.345 31.648 -6.897 1.00 9.53 199 TYR A C 1
ATOM 2701 O O . TYR A 1 199 ? 7.212 31.695 -7.373 1.00 11.45 199 TYR A O 1
ATOM 2719 N N . THR A 1 200 ? 9.453 31.779 -7.631 1.00 10.22 200 THR A N 1
ATOM 2720 C CA . THR A 1 200 ? 9.396 32.079 -9.058 1.00 12.72 200 THR A CA 1
ATOM 2721 C C . THR A 1 200 ? 8.786 30.900 -9.816 1.00 9.54 200 THR A C 1
ATOM 2722 O O . THR A 1 200 ? 7.979 31.092 -10.734 1.00 12.15 200 THR A O 1
ATOM 2733 N N . ALA A 1 201 ? 9.144 29.682 -9.415 1.00 9.44 201 ALA A N 1
ATOM 2734 C CA . ALA A 1 201 ? 8.594 28.486 -10.054 1.00 13.52 201 ALA A CA 1
ATOM 2735 C C . ALA A 1 201 ? 7.057 28.449 -9.948 1.00 12.30 201 ALA A C 1
ATOM 2736 O O . ALA A 1 201 ? 6.346 28.142 -10.915 1.00 10.59 201 ALA A O 1
ATOM 2743 N N . LEU A 1 202 ? 6.547 28.768 -8.765 1.00 11.33 202 LEU A N 1
ATOM 2744 C CA . LEU A 1 202 ? 5.117 28.781 -8.541 1.00 9.22 202 LEU A CA 1
ATOM 2745 C C . LEU A 1 202 ? 4.454 29.908 -9.331 1.00 12.18 202 LEU A C 1
ATOM 2746 O O . LEU A 1 202 ? 3.411 29.712 -9.963 1.00 11.94 202 LEU A O 1
ATOM 2762 N N . GLN A 1 203 ? 5.072 31.086 -9.282 1.00 10.76 203 GLN A N 1
ATOM 2763 C CA . GLN A 1 203 ? 4.565 32.263 -9.974 1.00 14.70 203 GLN A CA 1
ATOM 2764 C C . GLN A 1 203 ? 4.381 31.968 -11.462 1.00 11.56 203 GLN A C 1
ATOM 2765 O O . GLN A 1 203 ? 3.408 32.421 -12.082 1.00 13.53 203 GLN A O 1
ATOM 2779 N N . ASN A 1 204 ? 5.344 31.236 -12.038 1.00 10.57 204 ASN A N 1
ATOM 2780 C CA . ASN A 1 204 ? 5.431 31.045 -13.499 1.00 11.01 204 ASN A CA 1
ATOM 2781 C C . ASN A 1 204 ? 4.879 29.709 -13.983 1.00 10.79 204 ASN A C 1
ATOM 2782 O O . ASN A 1 204 ? 4.957 29.383 -15.173 1.00 14.90 204 ASN A O 1
ATOM 2793 N N . GLY A 1 205 ? 4.261 28.967 -13.059 1.00 10.67 205 GLY A N 1
ATOM 2794 C CA . GLY A 1 205 ? 3.615 27.712 -13.399 1.00 13.30 205 GLY A CA 1
ATOM 2795 C C . GLY A 1 205 ? 4.550 26.584 -13.764 1.00 12.63 205 GLY A C 1
ATOM 2796 O O . GLY A 1 205 ? 4.171 25.673 -14.503 1.00 13.20 205 GLY A O 1
ATOM 2800 N N . VAL A 1 206 ? 5.775 26.630 -13.231 1.00 9.59 206 VAL A N 1
ATOM 2801 C CA . VAL A 1 206 ? 6.746 25.572 -13.469 1.00 9.68 206 VAL A CA 1
ATOM 2802 C C . VAL A 1 206 ? 6.168 24.262 -12.920 1.00 8.97 206 VAL A C 1
ATOM 2803 O O . VAL A 1 206 ? 6.361 23.196 -13.506 1.00 11.16 206 VAL A O 1
ATOM 2816 N N . VAL A 1 207 ? 5.491 24.358 -11.771 1.00 9.53 207 VAL A N 1
ATOM 2817 C CA . VAL A 1 207 ? 4.736 23.268 -11.181 1.00 11.53 207 VAL A CA 1
ATOM 2818 C C . VAL A 1 207 ? 3.412 23.879 -10.723 1.00 10.32 207 VAL A C 1
ATOM 2819 O O . VAL A 1 207 ? 3.304 25.097 -10.627 1.00 9.80 207 VAL A O 1
ATOM 2832 N N . ASP A 1 208 ? 2.412 23.035 -10.482 1.00 8.51 208 ASP A N 1
ATOM 2833 C CA . ASP A 1 208 ? 1.136 23.472 -9.909 1.00 8.66 208 ASP A CA 1
ATOM 2834 C C . ASP A 1 208 ? 1.268 23.830 -8.440 1.00 10.42 208 ASP A C 1
ATOM 2835 O O . ASP A 1 208 ? 0.701 24.826 -7.984 1.00 8.76 208 ASP A O 1
ATOM 2844 N N . GLY A 1 209 ? 2.006 23.013 -7.701 1.00 9.08 209 GLY A N 1
ATOM 2845 C CA . GLY A 1 209 ? 1.983 23.090 -6.251 1.00 8.57 209 GLY A CA 1
ATOM 2846 C C . GLY A 1 209 ? 3.277 22.753 -5.554 1.00 8.28 209 GLY A C 1
ATOM 2847 O O . GLY A 1 209 ? 4.305 22.530 -6.196 1.00 9.32 209 GLY A O 1
ATOM 2851 N N . GLU A 1 210 ? 3.212 22.698 -4.233 1.00 7.78 210 GLU A N 1
ATOM 2852 C CA . GLU A 1 210 ? 4.370 22.401 -3.397 1.00 6.40 210 GLU A CA 1
ATOM 2853 C C . GLU A 1 210 ? 3.860 21.936 -2.033 1.00 6.29 210 GLU A C 1
ATOM 2854 O O . GLU A 1 210 ? 2.649 21.777 -1.855 1.00 7.32 210 GLU A O 1
ATOM 2866 N N . GLU A 1 211 ? 4.757 21.676 -1.088 1.00 6.27 211 GLU A N 1
ATOM 2867 C CA . GLU A 1 211 ? 4.382 21.249 0.259 1.00 6.22 211 GLU A CA 1
ATOM 2868 C C . GLU A 1 211 ? 5.324 21.886 1.264 1.00 6.28 211 GLU A C 1
ATOM 2869 O O . GLU A 1 211 ? 6.545 21.912 1.038 1.00 6.72 211 GLU A O 1
ATOM 2881 N N . ASN A 1 212 ? 4.801 22.397 2.363 1.00 5.53 212 ASN A N 1
ATOM 2882 C CA . ASN A 1 212 ? 5.616 23.087 3.354 1.00 6.42 212 ASN A CA 1
ATOM 2883 C C . ASN A 1 212 ? 4.802 23.399 4.589 1.00 9.10 212 ASN A C 1
ATOM 2884 O O . ASN A 1 212 ? 3.551 23.374 4.550 1.00 8.41 212 ASN A O 1
ATOM 2895 N N . PRO A 1 213 ? 5.478 23.678 5.699 1.00 5.37 213 PRO A N 1
ATOM 2896 C CA . PRO A 1 213 ? 4.767 24.156 6.889 1.00 6.30 213 PRO A CA 1
ATOM 2897 C C . PRO A 1 213 ? 4.119 25.511 6.592 1.00 7.44 213 PRO A C 1
ATOM 2898 O O . PRO A 1 213 ? 4.594 26.278 5.744 1.00 7.90 213 PRO A O 1
ATOM 2909 N N . LEU A 1 214 ? 3.030 25.818 7.289 1.00 7.25 214 LEU A N 1
ATOM 2910 C CA . LEU A 1 214 ? 2.313 27.083 7.047 1.00 6.50 214 LEU A CA 1
ATOM 2911 C C . LEU A 1 214 ? 3.205 28.322 7.218 1.00 7.52 214 LEU A C 1
ATOM 2912 O O . LEU A 1 214 ? 3.091 29.287 6.449 1.00 7.93 214 LEU A O 1
ATOM 2928 N N . ASP A 1 215 ? 4.080 28.338 8.220 1.00 7.33 215 ASP A N 1
ATOM 2929 C CA . ASP A 1 215 ? 4.873 29.566 8.437 1.00 8.15 215 ASP A CA 1
ATOM 2930 C C . ASP A 1 215 ? 5.936 29.747 7.353 1.00 7.43 215 ASP A C 1
ATOM 2931 O O . ASP A 1 215 ? 6.300 30.878 7.019 1.00 9.54 215 ASP A O 1
ATOM 2940 N N . THR A 1 216 ? 6.410 28.656 6.768 1.00 6.33 216 THR A N 1
ATOM 2941 C CA . THR A 1 216 ? 7.259 28.760 5.582 1.00 6.13 216 THR A CA 1
ATOM 2942 C C . THR A 1 216 ? 6.476 29.333 4.394 1.00 8.18 216 THR A C 1
ATOM 2943 O O . THR A 1 216 ? 6.951 30.240 3.727 1.00 7.65 216 THR A O 1
ATOM 2954 N N . ILE A 1 217 ? 5.286 28.804 4.133 1.00 7.83 217 ILE A N 1
ATOM 2955 C CA . ILE A 1 217 ? 4.390 29.351 3.098 1.00 7.43 217 ILE A CA 1
ATOM 2956 C C . ILE A 1 217 ? 4.168 30.859 3.299 1.00 8.47 217 ILE A C 1
ATOM 2957 O O . ILE A 1 217 ? 4.209 31.644 2.351 1.00 9.30 217 ILE A O 1
ATOM 2973 N N . GLN A 1 218 ? 3.974 31.273 4.553 1.00 7.41 218 GLN A N 1
ATOM 2974 C CA . GLN A 1 218 ? 3.844 32.684 4.888 1.00 7.92 218 GLN A CA 1
ATOM 2975 C C . GLN A 1 218 ? 5.102 33.519 4.657 1.00 11.82 218 GLN A C 1
ATOM 2976 O O . GLN A 1 218 ? 5.067 34.521 3.941 1.00 12.60 218 GLN A O 1
ATOM 2990 N N . ARG A 1 219 ? 6.211 33.129 5.267 1.00 10.62 219 ARG A N 1
ATOM 2991 C CA . ARG A 1 219 ? 7.424 33.933 5.177 1.00 13.57 219 ARG A CA 1
ATOM 2992 C C . ARG A 1 219 ? 7.998 34.021 3.761 1.00 10.35 219 ARG A C 1
ATOM 2993 O O . ARG A 1 219 ? 8.594 35.045 3.383 1.00 14.81 219 ARG A O 1
ATOM 3014 N N . MET A 1 220 ? 7.814 32.955 2.982 1.00 9.84 220 MET A N 1
ATOM 3015 C CA . MET A 1 220 ? 8.260 32.926 1.594 1.00 8.11 220 MET A CA 1
ATOM 3016 C C . MET A 1 220 ? 7.204 33.522 0.660 1.00 10.59 220 MET A C 1
ATOM 3017 O O . MET A 1 220 ? 7.435 33.612 -0.553 1.00 12.01 220 MET A O 1
ATOM 3031 N N . LYS A 1 221 ? 6.069 33.933 1.217 1.00 12.28 221 LYS A N 1
ATOM 3032 C CA . LYS A 1 221 ? 5.024 34.609 0.455 1.00 12.48 221 LYS A CA 1
ATOM 3033 C C . LYS A 1 221 ? 4.453 33.744 -0.662 1.00 12.60 221 LYS A C 1
ATOM 3034 O O . LYS A 1 221 ? 4.000 34.256 -1.688 1.00 11.57 221 LYS A O 1
ATOM 3053 N N . PHE A 1 222 ? 4.413 32.438 -0.433 1.00 11.89 222 PHE A N 1
ATOM 3054 C CA . PHE A 1 222 ? 3.841 31.513 -1.406 1.00 10.12 222 PHE A CA 1
ATOM 3055 C C . PHE A 1 222 ? 2.338 31.732 -1.557 1.00 10.62 222 PHE A C 1
ATOM 3056 O O . PHE A 1 222 ? 1.752 31.278 -2.546 1.00 10.38 222 PHE A O 1
ATOM 3073 N N . TYR A 1 223 ? 1.719 32.427 -0.603 1.00 11.67 223 TYR A N 1
ATOM 3074 C CA . TYR A 1 223 ? 0.301 32.822 -0.735 1.00 14.35 223 TYR A CA 1
ATOM 3075 C C . TYR A 1 223 ? 0.130 33.861 -1.836 1.00 14.35 223 TYR A C 1
ATOM 3076 O O . TYR A 1 223 ? -0.983 34.094 -2.294 1.00 19.41 223 TYR A O 1
ATOM 3094 N N . GLU A 1 224 ? 1.214 34.487 -2.303 1.00 14.56 224 GLU A N 1
ATOM 3095 C CA . GLU A 1 224 ? 1.065 35.414 -3.432 1.00 11.19 224 GLU A CA 1
ATOM 3096 C C . GLU A 1 224 ? 0.929 34.643 -4.756 1.00 11.52 224 GLU A C 1
ATOM 3097 O O . GLU A 1 224 ? 0.573 35.229 -5.782 1.00 15.87 224 GLU A O 1
ATOM 3109 N N . VAL A 1 225 ? 1.251 33.346 -4.726 1.00 11.37 225 VAL A N 1
ATOM 3110 C CA . VAL A 1 225 ? 1.369 32.530 -5.943 1.00 15.84 225 VAL A CA 1
ATOM 3111 C C . VAL A 1 225 ? 0.768 31.107 -5.821 1.00 11.61 225 VAL A C 1
ATOM 3112 O O . VAL A 1 225 ? 1.105 30.211 -6.599 1.00 11.01 225 VAL A O 1
ATOM 3125 N N . GLN A 1 226 ? -0.091 30.892 -4.839 1.00 11.50 226 GLN A N 1
ATOM 3126 C CA . GLN A 1 226 ? -0.821 29.636 -4.707 1.00 12.29 226 GLN A CA 1
ATOM 3127 C C . GLN A 1 226 ? -2.218 29.989 -4.242 1.00 15.96 226 GLN A C 1
ATOM 3128 O O . GLN A 1 226 ? -2.382 30.726 -3.255 1.00 17.94 226 GLN A O 1
ATOM 3142 N N . LYS A 1 227 ? -3.212 29.430 -4.923 1.00 14.42 227 LYS A N 1
ATOM 3143 C CA . LYS A 1 227 ? -4.616 29.762 -4.668 1.00 14.72 227 LYS A CA 1
ATOM 3144 C C . LYS A 1 227 ? -5.254 28.851 -3.620 1.00 11.24 227 LYS A C 1
ATOM 3145 O O . LYS A 1 227 ? -6.262 29.233 -3.012 1.00 12.70 227 LYS A O 1
ATOM 3164 N N . TYR A 1 228 ? -4.714 27.642 -3.443 1.00 10.56 228 TYR A N 1
ATOM 3165 C CA . TYR A 1 228 ? -5.331 26.622 -2.574 1.00 9.51 228 TYR A CA 1
ATOM 3166 C C . TYR A 1 228 ? -4.350 26.050 -1.595 1.00 10.31 228 TYR A C 1
ATOM 3167 O O . TYR A 1 228 ? -3.168 25.866 -1.929 1.00 10.68 228 TYR A O 1
ATOM 3185 N N . LEU A 1 229 ? -4.843 25.745 -0.399 1.00 8.87 229 LEU A N 1
ATOM 3186 C CA . LEU A 1 229 ? -4.029 25.143 0.651 1.00 10.44 229 LEU A CA 1
ATOM 3187 C C . LEU A 1 229 ? -4.874 24.093 1.369 1.00 8.48 229 LEU A C 1
ATOM 3188 O O . LEU A 1 229 ? -6.051 24.333 1.667 1.00 10.92 229 LEU A O 1
ATOM 3204 N N . VAL A 1 230 ? -4.269 22.944 1.638 1.00 9.06 230 VAL A N 1
ATOM 3205 C CA . VAL A 1 230 ? -4.858 21.857 2.396 1.00 9.03 230 VAL A CA 1
ATOM 3206 C C . VAL A 1 230 ? -4.042 21.650 3.654 1.00 10.06 230 VAL A C 1
ATOM 3207 O O . VAL A 1 230 ? -2.839 21.348 3.571 1.00 10.04 230 VAL A O 1
ATOM 3220 N N . THR A 1 231 ? -4.674 21.857 4.810 1.00 11.63 231 THR A N 1
ATOM 3221 C CA . THR A 1 231 ? -4.039 21.596 6.074 1.00 9.69 231 THR A CA 1
ATOM 3222 C C . THR A 1 231 ? -4.077 20.081 6.154 1.00 16.41 231 THR A C 1
ATOM 3223 O O . THR A 1 231 ? -5.153 19.457 6.192 1.00 19.82 231 THR A O 1
ATOM 3234 N N . SER A 1 232 ? -2.895 19.498 6.067 1.00 10.62 232 SER A N 1
ATOM 3235 C CA . SER A 1 232 ? -2.700 18.056 6.008 1.00 9.85 232 SER A CA 1
ATOM 3236 C C . SER A 1 232 ? -1.671 17.519 7.009 1.00 9.05 232 SER A C 1
ATOM 3237 O O . SER A 1 232 ? -1.890 16.478 7.627 1.00 11.46 232 SER A O 1
ATOM 3245 N N . GLU A 1 233 ? -0.579 18.245 7.212 1.00 7.44 233 GLU A N 1
ATOM 3246 C CA . GLU A 1 233 ? 0.501 17.765 8.075 1.00 8.29 233 GLU A CA 1
ATOM 3247 C C . GLU A 1 233 ? 0.894 16.315 7.727 1.00 9.07 233 GLU A C 1
ATOM 3248 O O . GLU A 1 233 ? 1.126 15.474 8.611 1.00 7.94 233 GLU A O 1
ATOM 3260 N N . HIS A 1 234 ? 1.022 16.049 6.430 1.00 9.43 234 HIS A N 1
ATOM 3261 C CA . HIS A 1 234 ? 1.177 14.683 5.940 1.00 9.31 234 HIS A CA 1
ATOM 3262 C C . HIS A 1 234 ? 2.601 14.152 5.993 1.00 9.06 234 HIS A C 1
ATOM 3263 O O . HIS A 1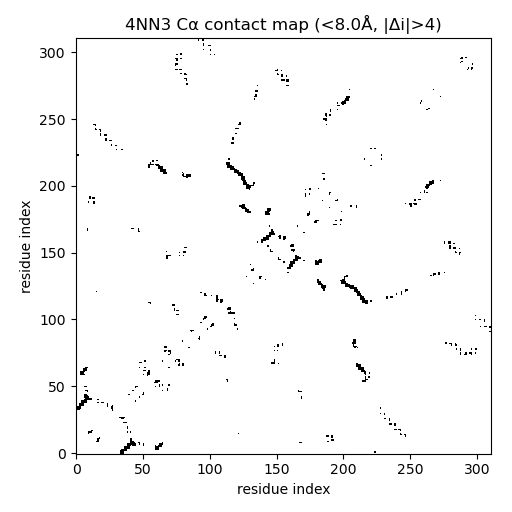 234 ? 2.804 12.958 5.803 1.00 9.00 234 HIS A O 1
ATOM 3278 N N . GLY A 1 235 ? 3.567 15.031 6.224 1.00 7.77 235 GLY A N 1
ATOM 3279 C CA . GLY A 1 235 ? 4.941 14.625 6.325 1.00 11.19 235 GLY A CA 1
ATOM 3280 C C . GLY A 1 235 ? 5.716 15.604 7.171 1.00 5.67 235 GLY A C 1
ATOM 3281 O O . GLY A 1 235 ? 5.272 16.727 7.422 1.00 8.10 235 GLY A O 1
ATOM 3285 N N . ALA A 1 236 ? 6.878 15.158 7.635 1.00 7.04 236 ALA A N 1
ATOM 3286 C CA . ALA A 1 236 ? 7.676 15.936 8.572 1.00 6.67 236 ALA A CA 1
ATOM 3287 C C . ALA A 1 236 ? 8.787 16.698 7.885 1.00 4.88 236 ALA A C 1
ATOM 3288 O O . ALA A 1 236 ? 9.448 16.181 6.990 1.00 8.30 236 ALA A O 1
ATOM 3295 N N . MET A 1 237 ? 9.006 17.924 8.356 1.00 6.68 237 MET A N 1
ATOM 3296 C CA . MET A 1 237 ? 10.197 18.722 8.043 1.00 4.98 237 MET A CA 1
ATOM 3297 C C . MET A 1 237 ? 11.130 18.578 9.250 1.00 6.82 237 MET A C 1
ATOM 3298 O O . MET A 1 237 ? 10.853 19.113 10.335 1.00 6.26 237 MET A O 1
ATOM 3312 N N . GLU A 1 238 ? 12.224 17.846 9.055 1.00 4.79 238 GLU A N 1
ATOM 3313 C CA . GLU A 1 238 ? 13.084 17.415 10.151 1.00 6.05 238 GLU A CA 1
ATOM 3314 C C . GLU A 1 238 ? 14.480 18.008 9.998 1.00 8.31 238 GLU A C 1
ATOM 3315 O O . GLU A 1 238 ? 15.172 17.748 9.012 1.00 6.73 238 GLU A O 1
ATOM 3327 N N . ASP A 1 239 ? 14.904 18.812 10.967 1.00 6.14 239 ASP A N 1
ATOM 3328 C CA . ASP A 1 239 ? 16.191 19.511 10.880 1.00 7.50 239 ASP A CA 1
ATOM 3329 C C . ASP A 1 239 ? 17.337 18.680 11.454 1.00 4.78 239 ASP A C 1
ATOM 3330 O O . ASP A 1 239 ? 17.231 18.127 12.564 1.00 6.79 239 ASP A O 1
ATOM 3339 N N . TYR A 1 240 ? 18.452 18.638 10.706 1.00 5.83 240 TYR A N 1
ATOM 3340 C CA . TYR A 1 240 ? 19.685 17.970 11.140 1.00 7.07 240 TYR A CA 1
ATOM 3341 C C . TYR A 1 240 ? 20.793 19.012 11.258 1.00 6.54 240 TYR A C 1
ATOM 3342 O O . TYR A 1 240 ? 21.067 19.728 10.307 1.00 6.92 240 TYR A O 1
ATOM 3360 N N . VAL A 1 241 ? 21.422 19.070 12.436 1.00 6.29 241 VAL A N 1
ATOM 3361 C CA . VAL A 1 241 ? 22.521 19.999 12.708 1.00 6.92 241 VAL A CA 1
ATOM 3362 C C . VAL A 1 241 ? 23.835 19.283 12.373 1.00 5.59 241 VAL A C 1
ATOM 3363 O O . VAL A 1 241 ? 24.233 18.329 13.068 1.00 7.30 241 VAL A O 1
ATOM 3376 N N . LEU A 1 242 ? 24.466 19.709 11.271 1.00 7.03 242 LEU A N 1
ATOM 3377 C CA . LEU A 1 242 ? 25.662 19.051 10.724 1.00 6.77 242 LEU A CA 1
ATOM 3378 C C . LEU A 1 242 ? 26.874 19.948 10.772 1.00 9.30 242 LEU A C 1
ATOM 3379 O O . LEU A 1 242 ? 26.824 21.096 10.329 1.00 9.44 242 LEU A O 1
ATOM 3395 N N . PHE A 1 243 ? 27.965 19.407 11.302 1.00 8.66 243 PHE A N 1
ATOM 3396 C CA . PHE A 1 243 ? 29.238 20.115 11.329 1.00 7.92 243 PHE A CA 1
ATOM 3397 C C . PHE A 1 243 ? 30.252 19.379 10.471 1.00 9.57 243 PHE A C 1
ATOM 3398 O O . PHE A 1 243 ? 30.209 18.144 10.323 1.00 10.86 243 PHE A O 1
ATOM 3415 N N . ASN A 1 244 ? 31.191 20.146 9.926 1.00 9.51 244 ASN A N 1
ATOM 3416 C CA . ASN A 1 244 ? 32.350 19.579 9.276 1.00 12.95 244 ASN A CA 1
ATOM 3417 C C . ASN A 1 244 ? 33.150 18.790 10.314 1.00 8.82 244 ASN A C 1
ATOM 3418 O O . ASN A 1 244 ? 33.371 19.253 11.420 1.00 12.06 244 ASN A O 1
ATOM 3429 N N . PRO A 1 245 ? 33.516 17.547 9.984 1.00 8.97 245 PRO A N 1
ATOM 3430 C CA . PRO A 1 245 ? 34.109 16.730 11.053 1.00 12.93 245 PRO A CA 1
ATOM 3431 C C . PRO A 1 245 ? 35.429 17.259 11.603 1.00 10.25 245 PRO A C 1
ATOM 3432 O O . PRO A 1 245 ? 35.727 17.157 12.815 1.00 11.47 245 PRO A O 1
ATOM 3443 N N . SER A 1 246 ? 36.257 17.817 10.729 1.00 11.53 246 SER A N 1
ATOM 3444 C CA . SER A 1 246 ? 37.522 18.355 11.198 1.00 14.92 246 SER A CA 1
ATOM 3445 C C . SER A 1 246 ? 37.298 19.522 12.162 1.00 10.89 246 SER A C 1
ATOM 3446 O O . SER A 1 246 ? 38.029 19.631 13.171 1.00 12.61 246 SER A O 1
ATOM 3454 N N . TYR A 1 247 ? 36.328 20.399 11.854 1.00 11.49 247 TYR A N 1
ATOM 3455 C CA . TYR A 1 247 ? 35.982 21.473 12.776 1.00 12.14 247 TYR A CA 1
ATOM 3456 C C . TYR A 1 247 ? 35.527 20.885 14.106 1.00 10.10 247 TYR A C 1
ATOM 3457 O O . TYR A 1 247 ? 36.026 21.270 15.167 1.00 10.86 247 TYR A O 1
ATOM 3475 N N . TRP A 1 248 ? 34.589 19.943 14.060 1.00 9.86 248 TRP A N 1
ATOM 3476 C CA . TRP A 1 248 ? 34.103 19.353 15.291 1.00 9.33 248 TRP A CA 1
ATOM 3477 C C . TRP A 1 248 ? 35.235 18.759 16.118 1.00 14.12 248 TRP A C 1
ATOM 3478 O O . TRP A 1 248 ? 35.324 18.961 17.335 1.00 15.87 248 TRP A O 1
ATOM 3499 N N . GLU A 1 249 ? 36.109 18.020 15.453 1.00 11.82 249 GLU A N 1
ATOM 3500 C CA . GLU A 1 249 ? 37.223 17.349 16.139 1.00 14.00 249 GLU A CA 1
ATOM 3501 C C . GLU A 1 249 ? 38.262 18.303 16.729 1.00 15.29 249 GLU A C 1
ATOM 3502 O O . GLU A 1 249 ? 38.995 17.936 17.646 1.00 20.75 249 GLU A O 1
ATOM 3514 N N . SER A 1 250 ? 38.316 19.524 16.205 1.00 14.08 250 SER A N 1
ATOM 3515 C CA . SER A 1 250 ? 39.250 20.522 16.685 1.00 14.47 250 SER A CA 1
ATOM 3516 C C . SER A 1 250 ? 38.822 21.100 18.033 1.00 14.79 250 SER A C 1
ATOM 3517 O O . SER A 1 250 ? 39.603 21.768 18.682 1.00 14.68 250 SER A O 1
ATOM 3525 N N . LEU A 1 251 ? 37.569 20.867 18.423 1.00 12.84 251 LEU A N 1
ATOM 3526 C CA . LEU A 1 251 ? 37.003 21.428 19.649 1.00 16.31 251 LEU A CA 1
ATOM 3527 C C . LEU A 1 251 ? 37.372 20.561 20.841 1.00 16.58 251 LEU A C 1
ATOM 3528 O O . LEU A 1 251 ? 37.257 19.339 20.783 1.00 18.60 251 LEU A O 1
ATOM 3544 N N . PRO A 1 252 ? 37.802 21.189 21.941 1.00 16.77 252 PRO A N 1
ATOM 3545 C CA . PRO A 1 252 ? 37.939 20.431 23.187 1.00 15.58 252 PRO A CA 1
ATOM 3546 C C . PRO A 1 252 ? 36.654 19.691 23.553 1.00 14.78 252 PRO A C 1
ATOM 3547 O O . PRO A 1 252 ? 35.546 20.190 23.314 1.00 13.87 252 PRO A O 1
ATOM 3558 N N . GLU A 1 253 ? 36.790 18.497 24.119 1.00 19.59 253 GLU A N 1
ATOM 3559 C CA . GLU A 1 253 ? 35.632 17.694 24.515 1.00 19.36 253 GLU A CA 1
ATOM 3560 C C . GLU A 1 253 ? 34.617 18.473 25.350 1.00 13.87 253 GLU A C 1
ATOM 3561 O O . GLU A 1 253 ? 33.403 18.284 25.203 1.00 14.83 253 GLU A O 1
ATOM 3573 N N . ASN A 1 254 ? 35.076 19.326 26.252 1.00 13.03 254 ASN A N 1
ATOM 3574 C CA . ASN A 1 254 ? 34.126 19.992 27.144 1.00 15.19 254 ASN A CA 1
ATOM 3575 C C . ASN A 1 254 ? 33.241 20.930 26.335 1.00 14.77 254 ASN A C 1
ATOM 3576 O O . ASN A 1 254 ? 32.046 21.082 26.634 1.00 14.10 254 ASN A O 1
ATOM 3587 N N . TYR A 1 255 ? 33.822 21.550 25.312 1.00 10.31 255 TYR A N 1
ATOM 3588 C CA . TYR A 1 255 ? 33.080 22.431 24.404 1.00 10.26 255 TYR A CA 1
ATOM 3589 C C . TYR A 1 255 ? 32.131 21.630 23.519 1.00 12.58 255 TYR A C 1
ATOM 3590 O O . TYR A 1 255 ? 31.013 22.076 23.270 1.00 11.57 255 TYR A O 1
ATOM 3608 N N . GLN A 1 256 ? 32.565 20.473 23.028 1.00 11.93 256 GLN A N 1
ATOM 3609 C CA . GLN A 1 256 ? 31.660 19.588 22.308 1.00 14.50 256 GLN A CA 1
ATOM 3610 C C . GLN A 1 256 ? 30.428 19.314 23.139 1.00 12.92 256 GLN A C 1
ATOM 3611 O O . GLN A 1 256 ? 29.316 19.444 22.633 1.00 13.10 256 GLN A O 1
ATOM 3625 N N . LYS A 1 257 ? 30.609 18.968 24.414 1.00 10.01 257 LYS A N 1
ATOM 3626 C CA . LYS A 1 257 ? 29.469 18.661 25.280 1.00 12.69 257 LYS A CA 1
ATOM 3627 C C . LYS A 1 257 ? 28.571 19.882 25.493 1.00 12.18 257 LYS A C 1
ATOM 3628 O O . LYS A 1 257 ? 27.340 19.784 25.460 1.00 10.60 257 LYS A O 1
ATOM 3647 N N . ILE A 1 258 ? 29.185 21.032 25.733 1.00 10.30 258 ILE A N 1
ATOM 3648 C CA . ILE A 1 258 ? 28.443 22.264 25.900 1.00 9.89 258 ILE A CA 1
ATOM 3649 C C . ILE A 1 258 ? 27.589 22.568 24.668 1.00 11.09 258 ILE A C 1
ATOM 3650 O O . ILE A 1 258 ? 26.429 22.945 24.783 1.00 9.20 258 ILE A O 1
ATOM 3666 N N . ILE A 1 259 ? 28.131 22.358 23.484 1.00 8.50 259 ILE A N 1
ATOM 3667 C CA . ILE A 1 259 ? 27.389 22.668 22.264 1.00 9.89 259 ILE A CA 1
ATOM 3668 C C . ILE A 1 259 ? 26.176 21.745 22.135 1.00 11.01 259 ILE A C 1
ATOM 3669 O O . ILE A 1 259 ? 25.055 22.223 21.917 1.00 9.78 259 ILE A O 1
ATOM 3685 N N . VAL A 1 260 ? 26.380 20.445 22.324 1.00 9.24 260 VAL A N 1
ATOM 3686 C CA . VAL A 1 260 ? 25.282 19.498 22.223 1.00 10.99 260 VAL A CA 1
ATOM 3687 C C . VAL A 1 260 ? 24.206 19.834 23.250 1.00 11.01 260 VAL A C 1
ATOM 3688 O O . VAL A 1 260 ? 23.025 19.943 22.902 1.00 11.57 260 VAL A O 1
ATOM 3701 N N . ASP A 1 261 ? 24.601 20.015 24.500 1.00 9.16 261 ASP A N 1
ATOM 3702 C CA . ASP A 1 261 ? 23.637 20.319 25.542 1.00 11.03 261 ASP A CA 1
ATOM 3703 C C . ASP A 1 261 ? 22.885 21.609 25.258 1.00 9.63 261 ASP A C 1
ATOM 3704 O O . ASP A 1 261 ? 21.704 21.720 25.588 1.00 9.37 261 ASP A O 1
ATOM 3713 N N . THR A 1 262 ? 23.552 22.600 24.691 1.00 7.34 262 THR A N 1
ATOM 3714 C CA . THR A 1 262 ? 22.912 23.877 24.389 1.00 8.71 262 THR A CA 1
ATOM 3715 C C . THR A 1 262 ? 21.882 23.711 23.277 1.00 9.25 262 THR A C 1
ATOM 3716 O O . THR A 1 262 ? 20.780 24.278 23.367 1.00 8.29 262 THR A O 1
ATOM 3727 N N . PHE A 1 263 ? 22.195 22.945 22.235 1.00 8.82 263 PHE A N 1
ATOM 3728 C CA . PHE A 1 263 ? 21.176 22.664 21.209 1.00 8.60 263 PHE A CA 1
ATOM 3729 C C . PHE A 1 263 ? 19.929 21.997 21.811 1.00 10.34 263 PHE A C 1
ATOM 3730 O O . PHE A 1 263 ? 18.801 22.337 21.457 1.00 10.50 263 PHE A O 1
ATOM 3747 N N . ILE A 1 264 ? 20.127 21.065 22.723 1.00 8.02 264 ILE A N 1
ATOM 3748 C CA . ILE A 1 264 ? 19.022 20.371 23.363 1.00 9.86 264 ILE A CA 1
ATOM 3749 C C . ILE A 1 264 ? 18.240 21.323 24.291 1.00 9.21 264 ILE A C 1
ATOM 3750 O O . ILE A 1 264 ? 17.001 21.231 24.396 1.00 10.79 264 ILE A O 1
ATOM 3766 N N . GLU A 1 265 ? 18.953 22.234 24.961 1.00 9.28 265 GLU A N 1
ATOM 3767 C CA . GLU A 1 265 ? 18.332 23.198 25.876 1.00 11.03 265 GLU A CA 1
ATOM 3768 C C . GLU A 1 265 ? 17.391 24.177 25.145 1.00 8.93 265 GLU A C 1
ATOM 3769 O O . GLU A 1 265 ? 16.306 24.506 25.627 1.00 11.53 265 GLU A O 1
ATOM 3781 N N . VAL A 1 266 ? 17.822 24.627 23.976 1.00 9.40 266 VAL A N 1
ATOM 3782 C CA . VAL A 1 266 ? 17.100 25.642 23.223 1.00 10.16 266 VAL A CA 1
ATOM 3783 C C . VAL A 1 266 ? 15.926 25.014 22.466 1.00 8.28 266 VAL A C 1
ATOM 3784 O O . VAL A 1 266 ? 14.933 25.688 22.138 1.00 9.09 266 VAL A O 1
ATOM 3797 N N . MET A 1 267 ? 16.006 23.706 22.238 1.00 7.85 267 MET A N 1
ATOM 3798 C CA . MET A 1 267 ? 15.022 22.999 21.405 1.00 10.13 267 MET A CA 1
ATOM 3799 C C . MET A 1 267 ? 13.542 23.175 21.778 1.00 11.58 267 MET A C 1
ATOM 3800 O O . MET A 1 267 ? 12.729 23.400 20.890 1.00 8.41 267 MET A O 1
ATOM 3814 N N . PRO A 1 268 ? 13.172 23.032 23.066 1.00 7.88 268 PRO A N 1
ATOM 3815 C CA . PRO A 1 268 ? 11.739 23.106 23.402 1.00 8.33 268 PRO A CA 1
ATOM 3816 C C . PRO A 1 268 ? 11.128 24.469 23.101 1.00 9.12 268 PRO A C 1
ATOM 3817 O O . PRO A 1 268 ? 9.982 24.565 22.678 1.00 8.09 268 PRO A O 1
ATOM 3828 N N . GLY A 1 269 ? 11.901 25.523 23.259 1.00 7.77 269 GLY A N 1
ATOM 3829 C CA . GLY A 1 269 ? 11.429 26.850 22.928 1.00 7.69 269 GLY A CA 1
ATOM 3830 C C . GLY A 1 269 ? 11.252 27.008 21.410 1.00 8.51 269 GLY A C 1
ATOM 3831 O O . GLY A 1 269 ? 10.327 27.659 20.938 1.00 9.59 269 GLY A O 1
ATOM 3835 N N . VAL A 1 270 ? 12.165 26.436 20.638 1.00 8.60 270 VAL A N 1
ATOM 3836 C CA . VAL A 1 270 ? 12.058 26.495 19.183 1.00 10.76 270 VAL A CA 1
ATOM 3837 C C . VAL A 1 270 ? 10.769 25.779 18.749 1.00 6.62 270 VAL A C 1
ATOM 3838 O O . VAL A 1 270 ? 10.007 26.299 17.919 1.00 7.34 270 VAL A O 1
ATOM 3851 N N . GLU A 1 271 ? 10.521 24.596 19.283 1.00 6.39 271 GLU A N 1
ATOM 3852 C CA . GLU A 1 271 ? 9.322 23.850 18.875 1.00 7.00 271 GLU A CA 1
ATOM 3853 C C . GLU A 1 271 ? 8.034 24.608 19.212 1.00 10.04 271 GLU A C 1
ATOM 3854 O O . GLU A 1 271 ? 7.100 24.625 18.412 1.00 7.57 271 GLU A O 1
ATOM 3866 N N . ALA A 1 272 ? 7.963 25.247 20.372 1.00 8.85 272 ALA A N 1
ATOM 3867 C CA . ALA A 1 272 ? 6.786 26.008 20.739 1.00 10.47 272 ALA A CA 1
ATOM 3868 C C . ALA A 1 272 ? 6.643 27.218 19.833 1.00 8.31 272 ALA A C 1
ATOM 3869 O O . ALA A 1 272 ? 5.544 27.528 19.395 1.00 9.72 272 ALA A O 1
ATOM 3876 N N . HIS A 1 273 ? 7.744 27.886 19.511 1.00 9.09 273 HIS A N 1
ATOM 3877 C CA . HIS A 1 273 ? 7.687 29.016 18.586 1.00 10.69 273 HIS A CA 1
ATOM 3878 C C . HIS A 1 273 ? 7.180 28.535 17.211 1.00 7.12 273 HIS A C 1
ATOM 3879 O O . HIS A 1 273 ? 6.370 29.217 16.545 1.00 7.93 273 HIS A O 1
ATOM 3894 N N . LYS A 1 274 ? 7.610 27.358 16.788 1.00 6.77 274 LYS A N 1
ATOM 3895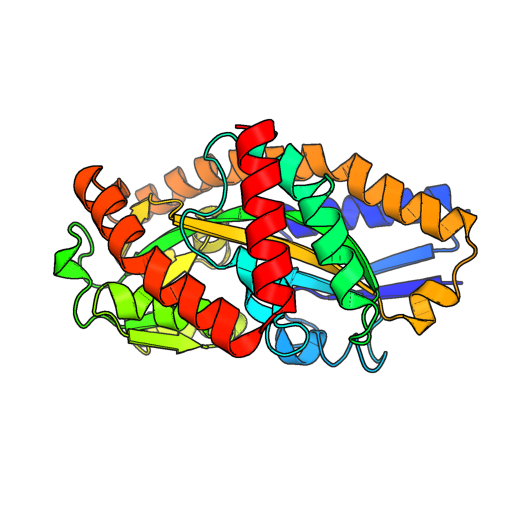 C CA . LYS A 1 274 ? 7.234 26.813 15.470 1.00 8.48 274 LYS A CA 1
ATOM 3896 C C . LYS A 1 274 ? 5.749 26.407 15.460 1.00 8.65 274 LYS A C 1
ATOM 3897 O O . LYS A 1 274 ? 5.014 26.725 14.513 1.00 7.53 274 LYS A O 1
ATOM 3916 N N . GLU A 1 275 ? 5.283 25.728 16.515 1.00 7.16 275 GLU A N 1
ATOM 3917 C CA . GLU A 1 275 ? 3.867 25.372 16.619 1.00 9.63 275 GLU A CA 1
ATOM 3918 C C . GLU A 1 275 ? 2.990 26.631 16.601 1.00 9.77 275 GLU A C 1
ATOM 3919 O O . GLU A 1 275 ? 1.983 26.678 15.897 1.00 8.97 275 GLU A O 1
ATOM 3931 N N . GLN A 1 276 ? 3.366 27.657 17.348 1.00 9.94 276 GLN A N 1
ATOM 3932 C CA . GLN A 1 276 ? 2.553 28.875 17.400 1.00 13.10 276 GLN A CA 1
ATOM 3933 C C . GLN A 1 276 ? 2.600 29.618 16.067 1.00 11.31 276 GLN A C 1
ATOM 3934 O O . GLN A 1 276 ? 1.614 30.173 15.625 1.00 9.72 276 GLN A O 1
ATOM 3948 N N . ALA A 1 277 ? 3.747 29.611 15.410 1.00 11.29 277 ALA A N 1
ATOM 3949 C CA . ALA A 1 277 ? 3.877 30.265 14.116 1.00 10.62 277 ALA A CA 1
ATOM 3950 C C . ALA A 1 277 ? 2.911 29.695 13.084 1.00 10.92 277 ALA A C 1
ATOM 3951 O O . ALA A 1 277 ? 2.463 30.428 12.218 1.00 12.35 277 ALA A O 1
ATOM 3958 N N . GLN A 1 278 ? 2.548 28.415 13.172 1.00 10.69 278 GLN A N 1
ATOM 3959 C CA . GLN A 1 278 ? 1.583 27.859 12.208 1.00 9.65 278 GLN A CA 1
ATOM 3960 C C . GLN A 1 278 ? 0.208 28.494 12.371 1.00 13.02 278 GLN A C 1
ATOM 3961 O O . GLN A 1 278 ? -0.521 28.750 11.388 1.00 11.33 278 GLN A O 1
ATOM 3975 N N . LYS A 1 279 ? -0.183 28.730 13.616 1.00 10.29 279 LYS A N 1
ATOM 3976 C CA . LYS A 1 279 ? -1.439 29.389 13.884 1.00 10.56 279 LYS A CA 1
ATOM 3977 C C . LYS A 1 279 ? -1.444 30.810 13.353 1.00 12.36 279 LYS A C 1
ATOM 3978 O O . LYS A 1 279 ? -2.389 31.230 12.694 1.00 13.82 279 LYS A O 1
ATOM 3997 N N . ASP A 1 280 ? -0.376 31.550 13.613 1.00 11.57 280 ASP A N 1
ATOM 3998 C CA . ASP A 1 280 ? -0.280 32.926 13.145 1.00 12.49 280 ASP A CA 1
ATOM 3999 C C . ASP A 1 280 ? -0.307 32.958 11.606 1.00 13.22 280 ASP A C 1
ATOM 4000 O O . ASP A 1 280 ? -0.969 33.800 10.983 1.00 13.70 280 ASP A O 1
ATOM 4009 N N . ALA A 1 281 ? 0.426 32.030 11.000 1.00 10.64 281 ALA A N 1
ATOM 4010 C CA . ALA A 1 281 ? 0.560 31.968 9.557 1.00 11.26 281 ALA A CA 1
ATOM 4011 C C . ALA A 1 281 ? -0.775 31.676 8.891 1.00 12.38 281 ALA A C 1
ATOM 4012 O O . ALA A 1 281 ? -1.103 32.256 7.858 1.00 10.87 281 ALA A O 1
ATOM 4019 N N . LEU A 1 282 ? -1.566 30.794 9.494 1.00 13.66 282 LEU A N 1
ATOM 4020 C CA . LEU A 1 282 ? -2.831 30.420 8.882 1.00 12.72 282 LEU A CA 1
ATOM 4021 C C . LEU A 1 282 ? -3.738 31.638 8.763 1.00 12.78 282 LEU A C 1
ATOM 4022 O O . LEU A 1 282 ? -4.425 31.814 7.758 1.00 13.39 282 LEU A O 1
ATOM 4038 N N . GLU A 1 283 ? -3.705 32.507 9.762 1.00 11.46 283 GLU A N 1
ATOM 4039 C CA . GLU A 1 283 ? -4.556 33.699 9.736 1.00 15.42 283 GLU A CA 1
ATOM 4040 C C . GLU A 1 283 ? -4.167 34.608 8.566 1.00 14.71 283 GLU A C 1
ATOM 4041 O O . GLU A 1 283 ? -5.019 35.147 7.878 1.00 16.11 283 GLU A O 1
ATOM 4053 N N . VAL A 1 284 ? -2.864 34.760 8.349 1.00 15.07 284 VAL A N 1
ATOM 4054 C CA . VAL A 1 284 ? -2.336 35.636 7.309 1.00 16.48 284 VAL A CA 1
ATOM 4055 C C . VAL A 1 284 ? -2.644 35.079 5.927 1.00 14.05 284 VAL A C 1
ATOM 4056 O O . VAL A 1 284 ? -3.031 35.820 5.002 1.00 19.03 284 VAL A O 1
ATOM 4069 N N . ILE A 1 285 ? -2.481 33.767 5.794 1.00 11.82 285 ILE A N 1
ATOM 4070 C CA . ILE A 1 285 ? -2.772 33.062 4.543 1.00 13.10 285 ILE A CA 1
ATOM 4071 C C . ILE A 1 285 ? -4.251 33.167 4.156 1.00 18.16 285 ILE A C 1
ATOM 4072 O O . ILE A 1 285 ? -4.590 33.435 2.992 1.00 16.00 285 ILE A O 1
ATOM 4088 N N . LYS A 1 286 ? -5.137 32.970 5.128 1.00 14.75 286 LYS A N 1
ATOM 4089 C CA . LYS A 1 286 ? -6.562 33.124 4.871 1.00 16.92 286 LYS A CA 1
ATOM 4090 C C . LYS A 1 286 ? -6.904 34.564 4.505 1.00 16.12 286 LYS A C 1
ATOM 4091 O O . LYS A 1 286 ? -7.722 34.807 3.612 1.00 16.36 286 LYS A O 1
ATOM 4110 N N . LYS A 1 287 ? -6.305 35.527 5.193 1.00 14.87 287 LYS A N 1
ATOM 4111 C CA . LYS A 1 287 ? -6.599 36.925 4.901 1.00 14.30 287 LYS A CA 1
ATOM 4112 C C . LYS A 1 287 ? -6.131 37.325 3.513 1.00 20.13 287 LYS A C 1
ATOM 4113 O O . LYS A 1 287 ? -6.724 38.209 2.889 1.00 18.14 287 LYS A O 1
ATOM 4132 N N . ALA A 1 288 ? -5.071 36.675 3.034 1.00 18.11 288 ALA A N 1
ATOM 4133 C CA . ALA A 1 288 ? -4.519 36.983 1.725 1.00 17.08 288 ALA A CA 1
ATOM 4134 C C . ALA A 1 288 ? -5.362 36.370 0.604 1.00 17.75 288 ALA A C 1
ATOM 4135 O O . ALA A 1 288 ? -5.073 36.565 -0.572 1.00 22.77 288 ALA A O 1
ATOM 4142 N N . GLY A 1 289 ? -6.405 35.633 0.970 1.00 16.46 289 GLY A N 1
ATOM 4143 C CA . GLY A 1 289 ? -7.351 35.136 -0.013 1.00 15.06 289 GLY A CA 1
ATOM 4144 C C . GLY A 1 289 ? -7.123 33.711 -0.510 1.00 13.31 289 GLY A C 1
ATOM 4145 O O . GLY A 1 289 ? -7.825 33.255 -1.423 1.00 16.73 289 GLY A O 1
ATOM 4149 N N . VAL A 1 290 ? -6.189 32.994 0.108 1.00 15.91 290 VAL A N 1
ATOM 4150 C CA . VAL A 1 290 ? -5.998 31.584 -0.205 1.00 16.58 290 VAL A CA 1
ATOM 4151 C C . VAL A 1 290 ? -7.204 30.775 0.281 1.00 15.94 290 VAL A C 1
ATOM 4152 O O . VAL A 1 290 ? -7.726 31.019 1.384 1.00 15.45 290 VAL A O 1
ATOM 4165 N N A GLN A 1 291 ? -7.692 29.862 -0.561 0.60 14.46 291 GLN A N 1
ATOM 4166 N N B GLN A 1 291 ? -7.618 29.794 -0.510 0.40 14.27 291 GLN A N 1
ATOM 4167 C CA A GLN A 1 291 ? -8.733 28.918 -0.132 0.60 13.68 291 GLN A CA 1
ATOM 4168 C CA B GLN A 1 291 ? -8.769 28.957 -0.174 0.40 14.13 291 GLN A CA 1
ATOM 4169 C C A GLN A 1 291 ? -8.116 27.771 0.636 0.60 17.08 291 GLN A C 1
ATOM 4170 C C B GLN A 1 291 ? -8.318 27.671 0.558 0.40 13.60 291 GLN A C 1
ATOM 4171 O O A GLN A 1 291 ? -7.298 27.002 0.107 0.60 14.06 291 GLN A O 1
ATOM 4172 O O B GLN A 1 291 ? -7.767 26.748 -0.067 0.40 12.60 291 GLN A O 1
ATOM 4199 N N . VAL A 1 292 ? -8.537 27.646 1.881 1.00 13.55 292 VAL A N 1
ATOM 4200 C CA . VAL A 1 292 ? -7.969 26.661 2.811 1.00 15.22 292 VAL A CA 1
ATOM 4201 C C . VAL A 1 292 ? -8.993 25.625 3.250 1.00 15.69 292 VAL A C 1
ATOM 4202 O O . VAL A 1 292 ? -10.087 25.975 3.733 1.00 21.11 292 VAL A O 1
ATOM 4216 N N . THR A 1 293 ? -8.627 24.360 3.098 1.00 14.66 293 THR A N 1
ATOM 4217 C CA . THR A 1 293 ? -9.471 23.254 3.493 1.00 15.33 293 THR A CA 1
ATOM 4218 C C . THR A 1 293 ? -8.688 22.231 4.273 1.00 16.68 293 THR A C 1
ATOM 4219 O O . THR A 1 293 ? -7.466 22.050 4.084 1.00 13.51 293 THR A O 1
ATOM 4230 N N . PRO A 1 294 ? -9.364 21.554 5.187 1.00 11.48 294 PRO A N 1
ATOM 4231 C CA . PRO A 1 294 ? -8.707 20.427 5.836 1.00 13.17 294 PRO A CA 1
ATOM 4232 C C . PRO A 1 294 ? -8.720 19.185 4.949 1.00 14.39 294 PRO A C 1
ATOM 4233 O O . PRO A 1 294 ? -9.646 18.990 4.178 1.00 19.51 294 PRO A O 1
ATOM 4244 N N . LEU A 1 295 ? -7.727 18.335 5.123 1.00 10.90 295 LEU A N 1
ATOM 4245 C CA . LEU A 1 295 ? -7.668 17.032 4.487 1.00 11.05 295 LEU A CA 1
ATOM 4246 C C . LEU A 1 295 ? -8.770 16.155 5.068 1.00 12.75 295 LEU A C 1
ATOM 4247 O O . LEU A 1 295 ? -8.838 15.938 6.281 1.00 17.42 295 LEU A O 1
ATOM 4263 N N . GLN A 1 296 ? -9.630 15.646 4.202 1.00 12.27 296 GLN A N 1
ATOM 4264 C CA . GLN A 1 296 ? -10.755 14.794 4.626 1.00 16.58 296 GLN A CA 1
ATOM 4265 C C . GLN A 1 296 ? -10.206 13.490 5.195 1.00 15.52 296 GLN A C 1
ATOM 4266 O O . GLN A 1 296 ? -9.207 12.970 4.688 1.00 12.81 296 GLN A O 1
ATOM 4280 N N . ALA A 1 297 ? -10.865 12.948 6.213 1.00 18.17 297 ALA A N 1
ATOM 4281 C CA . ALA A 1 297 ? -10.364 11.766 6.917 1.00 13.46 297 ALA A CA 1
ATOM 4282 C C . ALA A 1 297 ? -10.173 10.570 5.995 1.00 13.58 297 ALA A C 1
ATOM 4283 O O . ALA A 1 297 ? -9.186 9.844 6.102 1.00 16.10 297 ALA A O 1
ATOM 4290 N N . ALA A 1 298 ? -11.129 10.351 5.100 1.00 16.02 298 ALA A N 1
ATOM 4291 C CA . ALA A 1 298 ? -11.030 9.240 4.168 1.00 15.39 298 ALA A CA 1
ATOM 4292 C C . ALA A 1 298 ? -9.894 9.461 3.164 1.00 17.92 298 ALA A C 1
ATOM 4293 O O . ALA A 1 298 ? -9.236 8.504 2.754 1.00 16.01 298 ALA A O 1
ATOM 4300 N N . ASP A 1 299 ? -9.659 10.715 2.765 1.00 18.01 299 ASP A N 1
ATOM 4301 C CA . ASP A 1 299 ? -8.525 11.048 1.897 1.00 16.67 299 ASP A CA 1
ATOM 4302 C C . ASP A 1 299 ? -7.202 10.852 2.640 1.00 15.03 299 ASP A C 1
ATOM 4303 O O . ASP A 1 299 ? -6.245 10.357 2.059 1.00 14.97 299 ASP A O 1
ATOM 4312 N N . ARG A 1 300 ? -7.152 11.224 3.918 1.00 11.97 300 ARG A N 1
ATOM 4313 C CA . ARG A 1 300 ? -5.945 11.005 4.720 1.00 12.63 300 ARG A CA 1
ATOM 4314 C C . ARG A 1 300 ? -5.602 9.515 4.777 1.00 11.93 300 ARG A C 1
ATOM 4315 O O . ARG A 1 300 ? -4.444 9.128 4.573 1.00 13.64 300 ARG A O 1
ATOM 4336 N N . ALA A 1 301 ? -6.592 8.679 5.065 1.00 14.05 301 ALA A N 1
ATOM 4337 C CA . ALA A 1 301 ? -6.354 7.242 5.171 1.00 14.72 301 ALA A CA 1
ATOM 4338 C C . ALA A 1 301 ? -5.941 6.658 3.819 1.00 16.37 301 ALA A C 1
ATOM 4339 O O . ALA A 1 301 ? -5.032 5.829 3.744 1.00 14.15 301 ALA A O 1
ATOM 4346 N N . ALA A 1 302 ? -6.614 7.081 2.752 1.00 14.21 302 ALA A N 1
ATOM 4347 C CA . ALA A 1 302 ? -6.297 6.581 1.418 1.00 15.91 302 ALA A CA 1
ATOM 4348 C C . ALA A 1 302 ? -4.877 6.993 1.019 1.00 13.35 302 ALA A C 1
ATOM 4349 O O . ALA A 1 302 ? -4.121 6.172 0.489 1.00 16.41 302 ALA A O 1
ATOM 4356 N N . MET A 1 303 ? -4.510 8.246 1.277 1.00 12.65 303 MET A N 1
ATOM 4357 C CA . MET A 1 303 ? -3.133 8.689 0.978 1.00 13.13 303 MET A CA 1
ATOM 4358 C C . MET A 1 303 ? -2.121 7.838 1.712 1.00 15.56 303 MET A C 1
ATOM 4359 O O . MET A 1 303 ? -1.165 7.372 1.118 1.00 16.14 303 MET A O 1
ATOM 4373 N N . ARG A 1 304 ? -2.328 7.639 3.007 1.00 13.23 304 ARG A N 1
ATOM 4374 C CA . ARG A 1 304 ? -1.382 6.882 3.814 1.00 17.93 304 ARG A CA 1
ATOM 4375 C C . ARG A 1 304 ? -1.207 5.469 3.267 1.00 19.10 304 ARG A C 1
ATOM 4376 O O . ARG A 1 304 ? -0.101 4.969 3.155 1.00 15.81 304 ARG A O 1
ATOM 4397 N N . GLU A 1 305 ? -2.302 4.819 2.923 1.00 14.11 305 GLU A N 1
ATOM 4398 C CA . GLU A 1 305 ? -2.261 3.428 2.481 1.00 15.09 305 GLU A CA 1
ATOM 4399 C C . GLU A 1 305 ? -1.595 3.288 1.118 1.00 15.94 305 GLU A C 1
ATOM 4400 O O . GLU A 1 305 ? -0.930 2.296 0.848 1.00 19.18 305 GLU A O 1
ATOM 4412 N N . LEU A 1 306 ? -1.760 4.297 0.271 1.00 16.03 306 LEU A N 1
ATOM 4413 C CA . LEU A 1 306 ? -1.117 4.297 -1.039 1.00 15.52 306 LEU A CA 1
ATOM 4414 C C . LEU A 1 306 ? 0.341 4.709 -0.941 1.00 11.97 306 LEU A C 1
ATOM 4415 O O . LEU A 1 306 ? 1.189 4.122 -1.629 1.00 13.58 306 LEU A O 1
ATOM 4431 N N . MET A 1 307 ? 0.624 5.719 -0.127 1.00 12.24 307 MET A N 1
ATOM 4432 C CA . MET A 1 307 ? 1.971 6.298 -0.061 1.00 12.31 307 MET A CA 1
ATOM 4433 C C . MET A 1 307 ? 2.958 5.440 0.707 1.00 17.37 307 MET A C 1
ATOM 4434 O O . MET A 1 307 ? 4.133 5.401 0.355 1.00 15.14 307 MET A O 1
ATOM 4448 N N . TYR A 1 308 ? 2.521 4.758 1.761 1.00 19.54 308 TYR A N 1
ATOM 4449 C CA . TYR A 1 308 ? 3.487 4.007 2.576 1.00 17.47 308 TYR A CA 1
ATOM 4450 C C . TYR A 1 308 ? 4.273 2.943 1.793 1.00 21.46 308 TYR A C 1
ATOM 4451 O O . TYR A 1 308 ? 5.509 2.925 1.822 1.00 16.97 308 TYR A O 1
ATOM 4469 N N . PRO A 1 309 ? 3.585 2.051 1.079 1.00 18.90 309 PRO A N 1
ATOM 4470 C CA . PRO A 1 309 ? 4.308 0.987 0.383 1.00 21.75 309 PRO A CA 1
ATOM 4471 C C . PRO A 1 309 ? 5.322 1.533 -0.617 1.00 21.09 309 PRO A C 1
ATOM 4472 O O . PRO A 1 309 ? 6.435 1.022 -0.696 1.00 19.62 309 PRO A O 1
ATOM 4483 N N . LYS A 1 310 ? 4.938 2.575 -1.348 1.00 15.12 310 LYS A N 1
ATOM 4484 C CA . LYS A 1 310 ? 5.770 3.113 -2.418 1.00 14.66 310 LYS A CA 1
ATOM 4485 C C . LYS A 1 310 ? 6.968 3.877 -1.874 1.00 13.62 310 LYS A C 1
ATOM 4486 O O . LYS A 1 310 ? 8.065 3.777 -2.419 1.00 15.00 310 LYS A O 1
ATOM 4505 N N . THR A 1 311 ? 6.727 4.656 -0.822 1.00 12.89 311 THR A N 1
ATOM 4506 C CA . THR A 1 311 ? 7.785 5.446 -0.211 1.00 10.02 311 THR A CA 1
ATOM 4507 C C . THR A 1 311 ? 8.727 4.559 0.603 1.00 11.36 311 THR A C 1
ATOM 4508 O O . THR A 1 311 ? 9.934 4.749 0.560 1.00 10.32 311 THR A O 1
ATOM 4519 N N . LYS A 1 312 ? 8.185 3.560 1.293 1.00 12.16 312 LYS A N 1
ATOM 4520 C CA . LYS A 1 312 ? 9.035 2.599 1.992 1.00 14.19 312 LYS A CA 1
ATOM 4521 C C . LYS A 1 312 ? 9.880 1.791 1.004 1.00 14.50 312 LYS A C 1
ATOM 4522 O O . LYS A 1 312 ? 11.075 1.574 1.233 1.00 15.54 312 LYS A O 1
ATOM 4541 N N . ALA A 1 313 ? 9.288 1.342 -0.098 1.00 15.02 313 ALA A N 1
ATOM 4542 C CA . ALA A 1 313 ? 10.053 0.604 -1.087 1.00 15.46 313 ALA A CA 1
ATOM 4543 C C . ALA A 1 313 ? 11.176 1.453 -1.659 1.00 16.45 313 ALA A C 1
ATOM 4544 O O . ALA A 1 313 ? 12.303 0.971 -1.861 1.00 18.68 313 ALA A O 1
ATOM 4551 N N . ALA A 1 314 ? 10.881 2.727 -1.911 1.00 13.10 314 ALA A N 1
ATOM 4552 C CA . ALA A 1 314 ? 11.890 3.650 -2.400 1.00 16.77 314 ALA A CA 1
ATOM 4553 C C . ALA A 1 314 ? 13.005 3.823 -1.375 1.00 15.36 314 ALA A C 1
ATOM 4554 O O . ALA A 1 314 ? 14.184 3.800 -1.715 1.00 15.59 314 ALA A O 1
ATOM 4561 N N . TYR A 1 315 ? 12.627 3.977 -0.114 1.00 13.18 315 TYR A N 1
ATOM 4562 C CA . TYR A 1 315 ? 13.602 4.113 0.956 1.00 11.57 315 TYR A CA 1
ATOM 4563 C C . TYR A 1 315 ? 14.524 2.908 1.020 1.00 14.64 315 TYR A C 1
ATOM 4564 O O . TYR A 1 315 ? 15.750 3.059 1.100 1.00 13.12 315 TYR A O 1
ATOM 4582 N N . LEU A 1 316 ? 13.941 1.710 1.006 1.00 15.51 316 LEU A N 1
ATOM 4583 C CA . LEU A 1 316 ? 14.729 0.477 1.080 1.00 13.65 316 LEU A CA 1
ATOM 4584 C C . LEU A 1 316 ? 15.592 0.273 -0.151 1.00 16.05 316 LEU A C 1
ATOM 4585 O O . LEU A 1 316 ? 16.678 -0.284 -0.059 1.00 15.91 316 LEU A O 1
ATOM 4601 N N . ALA A 1 317 ? 15.098 0.699 -1.305 1.00 15.49 317 ALA A N 1
ATOM 4602 C CA . ALA A 1 317 ? 15.832 0.562 -2.555 1.00 17.82 317 ALA A CA 1
ATOM 4603 C C . ALA A 1 317 ? 17.172 1.272 -2.483 1.00 20.20 317 ALA A C 1
ATOM 4604 O O . ALA A 1 317 ? 18.171 0.805 -3.028 1.00 20.93 317 ALA A O 1
ATOM 4611 N N . ARG A 1 318 ? 17.197 2.413 -1.809 1.00 20.61 318 ARG A N 1
ATOM 4612 C CA . ARG A 1 318 ? 18.400 3.236 -1.748 1.00 21.88 318 ARG A CA 1
ATOM 4613 C C . ARG A 1 318 ? 19.209 3.062 -0.453 1.00 18.48 318 ARG A C 1
ATOM 4614 O O . ARG A 1 318 ? 20.433 3.244 -0.433 1.00 21.59 318 ARG A O 1
ATOM 4635 N N . ALA A 1 319 ? 18.528 2.717 0.637 1.00 14.03 319 ALA A N 1
ATOM 4636 C CA . ALA A 1 319 ? 19.190 2.541 1.921 1.00 13.90 319 ALA A CA 1
ATOM 4637 C C . ALA A 1 319 ? 19.590 1.094 2.200 1.00 14.30 319 ALA A C 1
ATOM 4638 O O . ALA A 1 319 ? 20.460 0.839 3.031 1.00 17.34 319 ALA A O 1
ATOM 4645 N N . GLY A 1 320 ? 18.979 0.150 1.498 1.00 12.24 320 GLY A N 1
ATOM 4646 C CA . GLY A 1 320 ? 19.377 -1.243 1.613 1.00 14.50 320 GLY A CA 1
ATOM 4647 C C . GLY A 1 320 ? 19.147 -1.822 2.993 1.00 12.15 320 GLY A C 1
ATOM 4648 O O . GLY A 1 320 ? 18.222 -1.418 3.702 1.00 13.67 320 GLY A O 1
ATOM 4652 N N . ALA A 1 321 ? 19.990 -2.768 3.393 1.00 16.16 321 ALA A N 1
ATOM 4653 C CA . ALA A 1 321 ? 19.800 -3.463 4.662 1.00 15.96 321 ALA A CA 1
ATOM 4654 C C . ALA A 1 321 ? 19.818 -2.502 5.850 1.00 12.27 321 ALA A C 1
ATOM 4655 O O . ALA A 1 321 ? 19.101 -2.702 6.829 1.00 13.80 321 ALA A O 1
ATOM 4662 N N . GLN A 1 322 ? 20.637 -1.460 5.782 1.00 12.78 322 GLN A N 1
ATOM 4663 C CA . GLN A 1 322 ? 20.713 -0.496 6.880 1.00 12.14 322 GLN A CA 1
ATOM 4664 C C . GLN A 1 322 ? 19.357 0.220 7.031 1.00 15.67 322 GLN A C 1
ATOM 4665 O O . GLN A 1 322 ? 18.929 0.560 8.133 1.00 15.53 322 GLN A O 1
ATOM 4679 N N . GLY A 1 323 ? 18.684 0.451 5.917 1.00 11.67 323 GLY A N 1
ATOM 4680 C CA . GLY A 1 323 ? 17.340 1.014 5.954 1.00 10.68 323 GLY A CA 1
ATOM 4681 C C . GLY A 1 323 ? 16.353 0.054 6.590 1.00 15.65 323 GLY A C 1
ATOM 4682 O O . GLY A 1 323 ? 15.499 0.466 7.387 1.00 13.12 323 GLY A O 1
ATOM 4686 N N . GLN A 1 324 ? 16.443 -1.227 6.247 1.00 13.93 324 GLN A N 1
ATOM 4687 C CA . GLN A 1 324 ? 15.636 -2.220 6.929 1.00 13.05 324 GLN A CA 1
ATOM 4688 C C . GLN A 1 324 ? 15.855 -2.168 8.453 1.00 13.10 324 GLN A C 1
ATOM 4689 O O . GLN A 1 324 ? 14.889 -2.296 9.227 1.00 13.57 324 GLN A O 1
ATOM 4703 N N . GLU A 1 325 ? 17.111 -1.987 8.854 1.00 13.71 325 GLU A N 1
ATOM 4704 C CA . GLU A 1 325 ? 17.488 -1.915 10.264 1.00 13.13 325 GLU A CA 1
ATOM 4705 C C . GLU A 1 325 ? 16.787 -0.735 10.946 1.00 12.13 325 GLU A C 1
ATOM 4706 O O . GLU A 1 325 ? 16.253 -0.870 12.052 1.00 13.74 325 GLU A O 1
ATOM 4718 N N . LEU A 1 326 ? 16.775 0.415 10.276 1.00 11.57 326 LEU A N 1
ATOM 4719 C CA . LEU A 1 326 ? 16.137 1.611 10.827 1.00 10.72 326 LEU A CA 1
ATOM 4720 C C . LEU A 1 326 ? 14.600 1.483 10.843 1.00 12.06 326 LEU A C 1
ATOM 4721 O O . LEU A 1 326 ? 13.959 1.914 11.797 1.00 12.93 326 LEU A O 1
ATOM 4737 N N . ILE A 1 327 ? 14.017 0.886 9.808 1.00 12.91 327 ILE A N 1
ATOM 4738 C CA . ILE A 1 327 ? 12.574 0.601 9.807 1.00 14.16 327 ILE A CA 1
ATOM 4739 C C . ILE A 1 327 ? 12.215 -0.246 11.027 1.00 14.43 327 ILE A C 1
ATOM 4740 O O . ILE A 1 327 ? 11.280 0.061 11.762 1.00 12.97 327 ILE A O 1
ATOM 4756 N N . LYS A 1 328 ? 12.975 -1.308 11.256 1.00 13.80 328 LYS A N 1
ATOM 4757 C CA . LYS A 1 328 ? 12.750 -2.178 12.411 1.00 13.98 328 LYS A CA 1
ATOM 4758 C C . LYS A 1 328 ? 12.874 -1.409 13.729 1.00 13.34 328 LYS A C 1
ATOM 4759 O O . LYS A 1 328 ? 12.020 -1.546 14.598 1.00 15.45 328 LYS A O 1
ATOM 4778 N N . LEU A 1 329 ? 13.934 -0.612 13.879 1.00 12.63 329 LEU A N 1
ATOM 4779 C CA . LEU A 1 329 ? 14.138 0.177 15.091 1.00 12.40 329 LEU A CA 1
ATOM 4780 C C . LEU A 1 329 ? 12.972 1.172 15.299 1.00 12.56 329 LEU A C 1
ATOM 4781 O O . LEU A 1 329 ? 12.464 1.338 16.418 1.00 14.23 329 LEU A O 1
ATOM 4797 N N . TYR A 1 330 ? 12.538 1.807 14.215 1.00 11.77 330 TYR A N 1
ATOM 4798 C CA . TYR A 1 330 ? 11.384 2.703 14.282 1.00 14.66 330 TYR A CA 1
ATOM 4799 C C . TYR A 1 330 ? 10.139 1.974 14.756 1.00 14.52 330 TYR A C 1
ATOM 4800 O O . TYR A 1 330 ? 9.418 2.462 15.640 1.00 15.06 330 TYR A O 1
ATOM 4818 N N . GLU A 1 331 ? 9.888 0.796 14.199 1.00 14.32 331 GLU A N 1
ATOM 4819 C CA . GLU A 1 331 ? 8.685 0.046 14.551 1.00 16.23 331 GLU A CA 1
ATOM 4820 C C . GLU A 1 331 ? 8.708 -0.353 16.023 1.00 18.76 331 GLU A C 1
ATOM 4821 O O . GLU A 1 331 ? 7.679 -0.277 16.724 1.00 17.93 331 GLU A O 1
ATOM 4833 N N . GLU A 1 332 ? 9.870 -0.789 16.491 1.00 17.44 332 GLU A N 1
ATOM 4834 C CA . GLU A 1 332 ? 10.034 -1.200 17.887 1.00 21.94 332 GLU A CA 1
ATOM 4835 C C . GLU A 1 332 ? 9.808 -0.030 18.836 1.00 20.00 332 GLU A C 1
ATOM 4836 O O . GLU A 1 332 ? 9.113 -0.155 19.841 1.00 22.25 332 GLU A O 1
ATOM 4848 N N . GLU A 1 333 ? 10.396 1.113 18.504 1.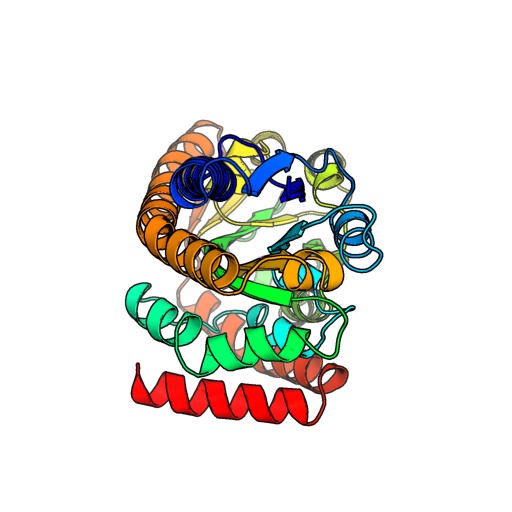00 16.40 333 GLU A N 1
ATOM 4849 C CA . GLU A 1 333 ? 10.305 2.286 19.368 1.00 19.01 333 GLU A CA 1
ATOM 4850 C C . GLU A 1 333 ? 8.914 2.906 19.312 1.00 18.73 333 GLU A C 1
ATOM 4851 O O . GLU A 1 333 ? 8.386 3.343 20.331 1.00 19.50 333 GLU A O 1
ATOM 4863 N N . TYR A 1 334 ? 8.308 2.926 18.130 1.00 16.87 334 TYR A N 1
ATOM 4864 C CA . TYR A 1 334 ? 6.954 3.452 17.985 1.00 21.82 334 TYR A CA 1
ATOM 4865 C C . TYR A 1 334 ? 5.991 2.635 18.841 1.00 25.43 334 TYR A C 1
A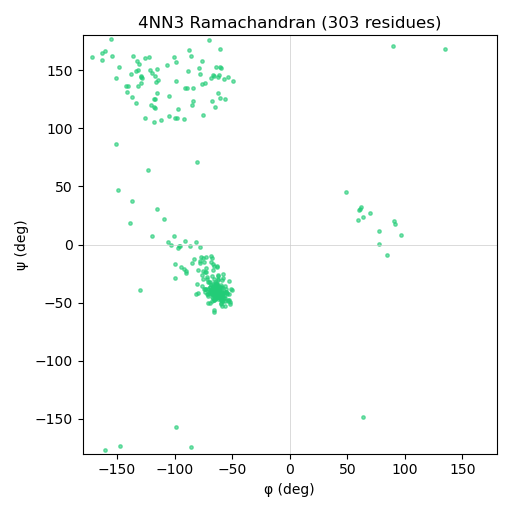TOM 4866 O O . TYR A 1 334 ? 5.131 3.184 19.528 1.00 21.24 334 TYR A O 1
ATOM 4884 N N . ALA A 1 335 ? 6.146 1.317 18.800 1.00 23.80 335 ALA A N 1
ATOM 4885 C CA . ALA A 1 335 ? 5.277 0.418 19.558 1.00 20.73 335 ALA A CA 1
ATOM 4886 C C . ALA A 1 335 ? 5.437 0.669 21.047 1.00 24.00 335 ALA A C 1
ATOM 4887 O O . ALA A 1 335 ? 4.452 0.711 21.779 1.00 26.24 335 ALA A O 1
ATOM 4894 N N . ARG A 1 336 ? 6.680 0.828 21.496 1.00 26.39 336 ARG A N 1
ATOM 4895 C CA . ARG A 1 336 ? 6.959 1.087 22.910 1.00 27.06 336 ARG A CA 1
ATOM 4896 C C . ARG A 1 336 ? 6.379 2.437 23.353 1.00 25.33 336 ARG A C 1
ATOM 4897 O O . ARG A 1 336 ? 5.769 2.545 24.417 1.00 24.45 336 ARG A O 1
ATOM 4918 N N . ILE A 1 337 ? 6.566 3.454 22.523 1.00 20.91 337 ILE A N 1
ATOM 4919 C CA . ILE A 1 337 ? 6.233 4.837 22.864 1.00 18.85 337 ILE A CA 1
ATOM 4920 C C . ILE A 1 337 ? 4.748 5.145 22.673 1.00 24.15 337 ILE A C 1
ATOM 4921 O O . ILE A 1 337 ? 4.116 5.801 23.510 1.00 25.07 337 ILE A O 1
ATOM 4937 N N . VAL A 1 338 ? 4.206 4.661 21.564 1.00 23.86 338 VAL A N 1
ATOM 4938 C CA . VAL A 1 338 ? 2.882 5.038 21.115 1.00 23.27 338 VAL A CA 1
ATOM 4939 C C . VAL A 1 338 ? 1.943 3.864 21.341 1.00 27.45 338 VAL A C 1
ATOM 4940 O O . VAL A 1 338 ? 0.813 4.058 21.769 1.00 39.23 338 VAL A O 1
#

B-factor: mean 16.66, std 9.13, range [4.63, 57.58]

InterPro domains:
  IPR004682 TRAP transporter solute receptor, DctP family [PIRSF006470] (2-313)
  IPR004682 TRAP transporter solute receptor, DctP family [TIGR00787] (34-288)
  IPR018389 TRAP transporter solute receptor DctP [PF03480] (33-315)
  IPR018389 TRAP transporter solute receptor DctP [PTHR33376] (7-332)
  IPR038404 TRAP transporter solute receptor DctP superfamily [G3DSA:3.40.190.170] (28-338)

Secondary structure (DSSP, 8-state):
-EEEEEE-SS-TTSHHHHHHHHHHHHHHHHTTT-EEEEEE-TTTT--HHHHHHHHHHTSSSEEEEEGGG-TTT-GGGGGGGSTT-S-SSHHHHHHHHTSHHHHHHHHHTGGGT-EEEEEEEEEE-EEEESS--SSGGGGTT-EEEE-S-HHHHHHHHTTT-EEEE--GGGHHHHHHTTSSSEEEE-HHHHHHTTGGGS-SEEEE---SEEEEEEEE-HHHHHHS-HHHHHHHHHHHHHHHHHHHHHHHHHHHHHHHHHHHTT-EEEEPPHHHHHHHHHHHHHHHHHHHHHHHHHHHHHHHHHHHHHHHHH-

Sequence (311 aa):
KYEARIGHLESPLQPRHQGLEKVAKLVKERTNGEVEFKIFPSSQLGNQRQMNEEGVQFGTIEGTVSAAAFLGGFNPVVSIMDIPFLLPVDRAKAQELRQGKFGKALLKSFDSRGFKAIATWPNGRKNFTSNKPISTIADYKGQSFRVMDSKILIEQFAAIGASAIALPFGELYTALQNGVVDGEENPLDTIQRMKFYEVQKYLVTSEHGAMEDYVLFNPSYWESLPENYQKIIVDTFIEVMPGVEAHKEQAQKDALEVIKKAGVQQVTPLQAADRAAMRELMYPKTKAAYLARAGAQGQELIKLYEEEYARIV